Protein 4XRW (pdb70)

Sequence (305 aa):
MREAEHDILVDAPADEVYRLVAEVANWPRIFPPTVFVDHVERGTERIRIWATANGEPKNWTSRRELDPAARRISFHQEVSTPPVAEMSGTWIVEPVSAATAKVRLLHAYRAVGDDPGGLAWIDRAVDTNSRSELAALKHNVELVTNPELTFSFTDTVRIDAPAKDVYDFVDQAALWAERLPHVSSVDLREPSPGLQVLRMDTRAKDGSVHTTESVRVCFPHHRIVYKQTTLPALMTLHTGRWDFAEEPGTTASSEHTVVLNTANIAKVLGAGAGVAEAREFVRTALSTNSRATLGFAKDHAEARP

Solvent-accessible surface area: 15347 Å² total; per-residue (Å²): 129,98,152,23,81,21,77,39,101,0,90,4,59,5,94,43,0,22,91,5,0,11,90,14,87,16,27,13,77,0,13,65,69,8,1,22,6,36,54,59,84,185,87,83,19,58,0,81,8,19,5,24,32,164,73,120,17,83,65,83,12,7,88,3,64,67,63,90,97,46,62,95,1,22,36,68,70,66,115,31,102,105,41,22,46,77,25,18,5,19,13,18,2,56,75,82,61,96,65,30,0,64,0,51,0,45,21,25,2,81,0,82,70,76,69,106,47,10,24,33,141,2,44,154,41,11,50,96,87,1,148,66,48,4,54,25,0,62,106,18,0,55,36,19,54,52,111,110,17,17,28,60,10,74,24,78,33,163,1,119,11,79,5,101,54,0,7,28,3,0,26,75,0,60,56,14,45,136,72,6,106,32,5,84,56,33,66,45,118,85,93,50,136,18,6,2,14,7,72,32,48,22,161,39,199,115,50,43,102,88,86,37,34,15,2,4,2,10,35,90,68,86,38,0,11,21,9,23,49,60,74,66,49,10,13,40,16,9,15,3,82,16,37,5,50,124,64,172,51,1,24,0,19,0,39,6,4,0,3,1,38,68,88,40,10,58,176,67,53,31,104,86,28,27,38,56,95,0,70,97,100,10,99,75,54,31,14,53,68,6,118,36,8,0,29,75,0,69,95,85,11,64,64,210,190

Foldseek 3Di:
DDKDKDKDKAQAFLLVLLCLVVPQQNCVQQFVFWQGKDFPAPDCTKMKTWGCVVPNIDIFMKGWDADSVQSKIKIWTDDDDAQWPTKIKMWGWAGPDGRMIMIMIMMDTATNVNPVVRRVVVVVVCVVVVVVSNVSNRVRVNQCVDDLQKDKDKDKDFAQFDLQLLQCLVVPCQCCCVQADFWPHWDWDDPDPQWIWIWTWGAFPVRDIDTWIKIWGGDPRFKIWIWTDDDDQFFPTKIKMWGWDDDCGTMIMIMIMTGTDQVCQCVPVNPPDGSVNSVVVVVCRVVVRRVRSSVSSNVRRPDDD

Nearest PDB structures (foldseek):
  4xrw-assembly1_A  TM=1.003E+00  e=3.503E-64  Amycolatopsis orientalis
  4xrt-assembly1_A  TM=8.957E-01  e=2.001E-29  Streptomyces steffisburgensis
  4xrt-assembly2_B  TM=8.939E-01  e=1.806E-28  Streptomyces steffisburgensis
  3tfz-assembly1_B  TM=8.312E-01  e=1.345E-12  Streptomyces sp. R1128
  3ggn-assembly3_B  TM=6.462E-01  e=6.852E-07  Deinococcus radiodurans R1 = ATCC 13939 = DSM 20539

InterPro domains:
  IPR019587 Polyketide cyclase/dehydrase [PF10604] (1-144)
  IPR019587 Polyketide cyclase/dehydrase [PF10604] (153-304)
  IPR023393 START-like domain superfamily [G3DSA:3.30.530.20] (1-148)
  IPR023393 START-like domain superfamily [G3DSA:3.30.530.20] (149-309)

Secondary structure (DSSP, 8-state):
-EEEEEEEEESS-HHHHHHHHHSGGGHHHHSTTEEEEEEEE---EEEEEEE-GGGS-EEEEEEEEEETTTTEEEEEESS--TTEEEEEEEEEEEESSSS-EEEEEEEEEEEGGG-HHHHHHHHHHHHHHHHHHHHHHHHHHHHHT-TTTEEEEEEEEEESS-HHHHHHHHH-GGGHHHH-TTEEEEEEEEEETTEEEEEEEEE-TTS-EEEEEEEEEEETTTEEEEEESS--TTEEEEEEEEEEEE---EEEEEEEEEEE-GGGHHHHH-TT--HHHHHHHHHHHHHHHHHHHHHHHHHHHH---

Structure (mmCIF, N/CA/C/O backbone):
data_4XRW
#
_entry.id   4XRW
#
_cell.length_a   63.680
_cell.length_b   63.680
_cell.length_c   170.371
_cell.angle_alpha   90.00
_cell.angle_beta   90.00
_cell.angle_gamma   90.00
#
_symmetry.space_group_name_H-M   'P 41 21 2'
#
loop_
_entity.id
_entity.type
_entity.pdbx_description
1 polymer BexL
2 non-polymer '2-(N-MORPHOLINO)-ETHANESULFONIC ACID'
3 water water
#
loop_
_atom_site.group_PDB
_atom_site.id
_atom_site.type_symbol
_atom_site.label_atom_id
_atom_site.label_alt_id
_atom_site.label_comp_id
_atom_site.label_asym_id
_atom_site.label_entity_id
_atom_site.label_seq_id
_atom_site.pdbx_PDB_ins_code
_atom_site.Cartn_x
_atom_site.Cartn_y
_atom_site.Cartn_z
_atom_site.occupancy
_atom_site.B_iso_or_equiv
_atom_site.auth_seq_id
_atom_site.auth_comp_id
_atom_site.auth_asym_id
_atom_site.auth_atom_id
_atom_site.pdbx_PDB_model_num
ATOM 1 N N . MET A 1 21 ? 11.617 5.088 -4.199 1.00 46.19 1 MET A N 1
ATOM 2 C CA . M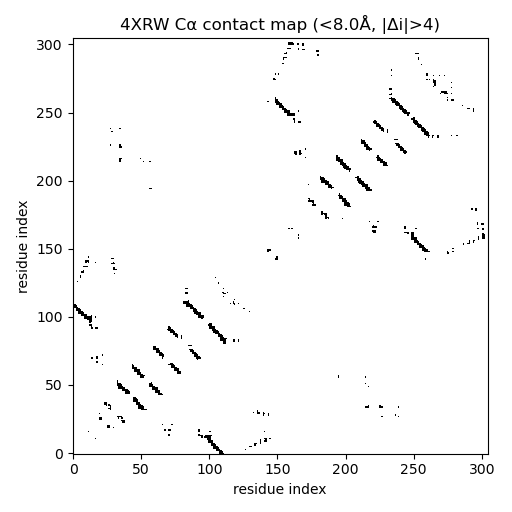ET A 1 21 ? 10.423 5.525 -4.923 1.00 54.47 1 MET A CA 1
ATOM 3 C C . MET A 1 21 ? 10.753 5.874 -6.377 1.00 50.36 1 MET A C 1
ATOM 4 O O . MET A 1 21 ? 11.280 6.956 -6.653 1.00 51.47 1 MET A O 1
ATOM 17 N N . ARG A 1 22 ? 10.419 4.967 -7.296 1.00 37.12 2 ARG A N 1
ATOM 18 C CA . ARG A 1 22 ? 10.686 5.168 -8.714 1.00 36.91 2 ARG A CA 1
ATOM 19 C C . ARG A 1 22 ? 9.613 5.969 -9.413 1.00 33.03 2 ARG A C 1
ATOM 20 O O . ARG A 1 22 ? 8.441 5.945 -9.020 1.00 33.13 2 ARG A O 1
ATOM 41 N N . GLU A 1 23 ? 10.034 6.649 -10.474 1.00 33.24 3 GLU A N 1
ATOM 42 C CA . GLU A 1 23 ? 9.144 7.448 -11.308 1.00 35.36 3 GLU A CA 1
ATOM 43 C C . GLU A 1 23 ? 9.232 6.966 -12.748 1.00 33.19 3 GLU A C 1
ATOM 44 O O . GLU A 1 23 ? 10.302 6.547 -13.214 1.00 38.10 3 GLU A O 1
ATOM 56 N N . ALA A 1 24 ? 8.106 6.990 -13.456 1.00 26.76 4 ALA A N 1
ATOM 57 C CA . ALA A 1 24 ? 8.106 6.697 -14.879 1.00 25.72 4 ALA A CA 1
ATOM 58 C C . ALA A 1 24 ? 7.226 7.682 -15.588 1.00 23.73 4 ALA A C 1
ATOM 59 O O . ALA A 1 24 ? 6.358 8.310 -14.971 1.00 25.29 4 ALA A O 1
ATOM 66 N N . GLU A 1 25 ? 7.488 7.845 -16.878 1.00 23.42 5 GLU A N 1
ATOM 67 C CA . GLU A 1 25 ? 6.653 8.686 -17.735 1.00 24.48 5 GLU A CA 1
ATOM 68 C C . GLU A 1 25 ? 6.611 8.136 -19.146 1.00 26.65 5 GLU A C 1
ATOM 69 O O . GLU A 1 25 ? 7.630 7.792 -19.750 1.00 27.09 5 GLU A O 1
ATOM 81 N N . HIS A 1 26 ? 5.392 8.058 -19.652 1.00 23.88 6 HIS A N 1
ATOM 82 C CA . HIS A 1 26 ? 5.117 7.667 -21.018 1.00 25.14 6 HIS A CA 1
ATOM 83 C C . HIS A 1 26 ? 4.239 8.734 -21.658 1.00 28.60 6 HIS A C 1
ATOM 84 O O . HIS A 1 26 ? 3.492 9.434 -20.969 1.00 27.27 6 HIS A O 1
ATOM 99 N N . ASP A 1 27 ? 4.350 8.927 -22.966 1.00 28.37 7 ASP A N 1
ATOM 100 C CA . ASP A 1 27 ? 3.422 9.842 -23.621 1.00 28.16 7 ASP A CA 1
ATOM 101 C C . ASP A 1 27 ? 3.033 9.346 -25.010 1.00 35.09 7 ASP A C 1
ATOM 102 O O . ASP A 1 27 ? 3.616 8.389 -25.527 1.00 28.22 7 ASP A O 1
ATOM 111 N N . ILE A 1 28 ? 1.985 9.962 -25.547 1.00 31.54 8 ILE A N 1
ATOM 112 C CA . ILE A 1 28 ? 1.473 9.675 -26.877 1.00 29.00 8 ILE A CA 1
ATOM 113 C C . ILE A 1 28 ? 0.769 10.926 -27.391 1.00 34.55 8 ILE A C 1
ATOM 114 O O . ILE A 1 28 ? 0.316 11.746 -26.595 1.00 31.96 8 ILE A O 1
ATOM 130 N N . LEU A 1 29 ? 0.699 11.086 -28.720 1.00 30.95 9 LEU A N 1
ATOM 131 C CA . LEU A 1 29 ? -0.073 12.171 -29.320 1.00 37.27 9 LEU A CA 1
ATOM 132 C C . LEU A 1 29 ? -1.430 11.642 -29.685 1.00 31.66 9 LEU A C 1
ATOM 133 O O . LEU A 1 29 ? -1.539 10.517 -30.176 1.00 36.47 9 LEU A O 1
ATOM 149 N N . VAL A 1 30 ? -2.467 12.446 -29.455 1.00 36.49 10 VAL A N 1
ATOM 150 C CA . VAL A 1 30 ? -3.847 12.051 -29.731 1.00 37.30 10 VAL A CA 1
ATOM 151 C C . VAL A 1 30 ? -4.553 13.123 -30.581 1.00 41.39 10 VAL A C 1
ATOM 152 O O . VAL A 1 30 ? -4.459 14.311 -30.280 1.00 36.69 10 VAL A O 1
ATOM 165 N N . ASP A 1 31 ? -5.276 12.704 -31.620 1.00 40.97 11 ASP A N 1
ATOM 166 C CA . ASP A 1 31 ? -5.890 13.665 -32.547 1.00 42.99 11 ASP A CA 1
ATOM 167 C C . ASP A 1 31 ? -7.288 14.095 -32.089 1.00 44.13 11 ASP A C 1
ATOM 168 O O . ASP A 1 31 ? -8.294 13.897 -32.780 1.00 41.68 11 ASP A O 1
ATOM 177 N N . ALA A 1 32 ? -7.323 14.667 -30.892 1.00 38.30 12 ALA A N 1
ATOM 178 C CA . ALA A 1 32 ? -8.487 15.363 -30.366 1.00 41.35 12 ALA A CA 1
ATOM 179 C C . ALA A 1 32 ? -7.956 16.516 -29.528 1.00 37.12 12 ALA A C 1
ATOM 180 O O . ALA A 1 32 ? -6.792 16.516 -29.138 1.00 39.47 12 ALA A O 1
ATOM 187 N N . PRO A 1 33 ? -8.787 17.522 -29.272 1.00 33.20 13 PRO A N 1
ATOM 188 C CA . PRO A 1 33 ? -8.272 18.658 -28.497 1.00 36.67 13 PRO A CA 1
ATOM 189 C C . PRO A 1 33 ? -8.032 18.293 -27.032 1.00 36.24 13 PRO A C 1
ATOM 190 O O . PRO A 1 33 ? -8.646 17.358 -26.524 1.00 38.49 13 PRO A O 1
ATOM 201 N N . ALA A 1 34 ? -7.139 19.016 -26.379 1.00 32.28 14 ALA A N 1
ATOM 202 C CA . ALA A 1 34 ? -6.765 18.743 -24.985 1.00 33.79 14 ALA A CA 1
ATOM 203 C C . ALA A 1 34 ? -7.956 18.722 -24.037 1.00 37.24 14 ALA A C 1
ATOM 204 O O . ALA A 1 34 ? -8.002 17.914 -23.111 1.00 32.71 14 ALA A O 1
ATOM 211 N N . ASP A 1 35 ? -8.922 19.603 -24.249 1.00 35.87 15 ASP A N 1
ATOM 212 C CA . ASP A 1 35 ? -10.032 19.701 -23.314 1.00 34.56 15 ASP A CA 1
ATOM 213 C C . ASP A 1 35 ? -10.920 18.453 -23.364 1.00 38.19 15 ASP A C 1
ATOM 214 O O . ASP A 1 35 ? -11.455 18.010 -22.333 1.00 32.53 15 ASP A O 1
ATOM 223 N N . GLU A 1 36 ? -11.066 17.882 -24.554 1.00 35.70 16 GLU A N 1
ATOM 224 C CA . GLU A 1 36 ? -11.883 16.705 -24.733 1.00 37.50 16 GLU A CA 1
ATOM 225 C C . GLU A 1 36 ? -11.200 15.453 -24.183 1.00 36.11 16 GLU A C 1
ATOM 226 O O . GLU A 1 36 ? -11.863 14.621 -23.549 1.00 32.20 16 GLU A O 1
ATOM 238 N N . VAL A 1 37 ? -9.890 15.320 -24.399 1.00 29.40 17 VAL A N 1
ATOM 239 C CA . VAL A 1 37 ? -9.176 14.176 -23.849 1.00 27.53 17 VAL A CA 1
ATOM 240 C C . VAL A 1 37 ? -9.247 14.239 -22.330 1.00 27.92 17 VAL A C 1
ATOM 241 O O . VAL A 1 37 ? -9.515 13.228 -21.682 1.00 28.53 17 VAL A O 1
ATOM 254 N N . TYR A 1 38 ? -9.002 15.424 -21.774 1.00 27.07 18 TYR A N 1
ATOM 255 C CA . TYR A 1 38 ? -9.111 15.628 -20.331 1.00 29.79 18 TYR A CA 1
ATOM 256 C C . TYR A 1 38 ? -10.472 15.195 -19.847 1.00 28.25 18 TYR A C 1
ATOM 257 O O . TYR A 1 38 ? -10.584 14.459 -18.855 1.00 27.19 18 TYR A O 1
ATOM 275 N N . ARG A 1 39 ? -11.511 15.654 -20.532 1.00 26.60 19 ARG A N 1
ATOM 276 C CA . ARG A 1 39 ? -12.885 15.342 -20.142 1.00 33.01 19 ARG A CA 1
ATOM 277 C C . ARG A 1 39 ? -13.152 13.843 -20.138 1.00 29.96 19 ARG A C 1
ATOM 278 O O . ARG A 1 39 ? -13.872 13.351 -19.278 1.00 27.62 19 ARG A O 1
ATOM 299 N N . LEU A 1 40 ? -12.580 13.113 -21.092 1.00 28.42 20 LEU A N 1
ATOM 300 C CA . LEU A 1 40 ? -12.868 11.675 -21.201 1.00 27.16 20 LEU A CA 1
ATOM 301 C C . LEU A 1 40 ? -12.219 10.868 -20.079 1.00 23.73 20 LEU A C 1
ATOM 302 O O . LEU A 1 40 ? -12.755 9.837 -19.633 1.00 27.40 20 LEU A O 1
ATOM 318 N N . VAL A 1 41 ? -11.080 11.341 -19.592 1.00 26.02 21 VAL A N 1
ATOM 319 C CA . VAL A 1 41 ? -10.424 10.680 -18.479 1.00 21.99 21 VAL A CA 1
ATOM 320 C C . VAL A 1 41 ? -10.987 11.186 -17.159 1.00 23.89 21 VAL A C 1
ATOM 321 O O . VAL A 1 41 ? -11.069 10.440 -16.175 1.00 22.59 21 VAL A O 1
ATOM 334 N N . ALA A 1 42 ? -11.395 12.444 -17.119 1.00 24.43 22 ALA A N 1
ATOM 335 C CA . ALA A 1 42 ? -11.898 13.001 -15.862 1.00 21.81 22 ALA A CA 1
ATOM 336 C C . ALA A 1 42 ? -13.299 12.468 -15.540 1.00 23.32 22 ALA A C 1
ATOM 337 O O . ALA A 1 42 ? -13.608 12.162 -14.372 1.00 26.24 22 ALA A O 1
ATOM 344 N N . GLU A 1 43 ? -14.135 12.343 -16.564 1.00 23.29 23 GLU A N 1
ATOM 345 C CA . GLU A 1 43 ? -15.518 11.889 -16.392 1.00 24.48 23 GLU A CA 1
ATOM 346 C C . GLU A 1 43 ? -15.627 10.361 -16.614 1.00 24.99 23 GLU A C 1
ATOM 347 O O . GLU A 1 43 ? -15.594 9.877 -17.743 1.00 22.15 23 GLU A O 1
ATOM 359 N N . VAL A 1 44 ? -15.717 9.622 -15.512 1.00 22.81 24 VAL A N 1
ATOM 360 C CA . VAL A 1 44 ? -15.458 8.173 -15.527 1.00 20.55 24 VAL A CA 1
ATOM 361 C C . VAL A 1 44 ? -16.525 7.359 -16.222 1.00 21.03 24 VAL A C 1
ATOM 362 O O . VAL A 1 44 ? -16.326 6.185 -16.507 1.00 19.70 24 VAL A O 1
ATOM 375 N N . ALA A 1 45 ? -17.669 7.966 -16.483 1.00 24.22 25 ALA A N 1
ATOM 376 C CA . ALA A 1 45 ? -18.690 7.309 -17.265 1.00 25.45 25 ALA A CA 1
ATOM 377 C C . ALA A 1 45 ? -18.098 6.964 -18.653 1.00 24.97 25 ALA A C 1
ATOM 378 O O . ALA A 1 45 ? -18.577 6.044 -19.340 1.00 25.02 25 ALA A O 1
ATOM 385 N N . ASN A 1 46 ? -17.040 7.675 -19.046 1.00 25.31 26 ASN A N 1
ATOM 386 C CA . ASN A 1 46 ? -16.406 7.457 -20.352 1.00 20.95 26 ASN A CA 1
ATOM 387 C C . ASN A 1 46 ? -15.338 6.367 -20.382 1.00 22.02 26 ASN A C 1
ATOM 388 O O . ASN A 1 46 ? -14.856 5.998 -21.447 1.00 22.66 26 ASN A O 1
ATOM 399 N N . TRP A 1 47 ? -14.927 5.875 -19.228 1.00 19.58 27 TRP A N 1
ATOM 400 C CA . TRP A 1 47 ? -13.771 4.987 -19.230 1.00 20.32 27 TRP A CA 1
ATOM 401 C C . TRP A 1 47 ? -14.000 3.723 -20.054 1.00 18.72 27 TRP A C 1
ATOM 402 O O . TRP A 1 47 ? -13.089 3.310 -20.736 1.00 19.77 27 TRP A O 1
ATOM 423 N N . PRO A 1 48 ? -15.201 3.115 -19.973 1.00 21.09 28 PRO A N 1
ATOM 424 C CA . PRO A 1 48 ? -15.329 1.859 -20.744 1.00 17.65 28 PRO A CA 1
ATOM 425 C C . PRO A 1 48 ? -15.110 2.085 -22.243 1.00 22.44 28 PRO A C 1
ATOM 426 O O . PRO A 1 48 ? -14.696 1.168 -22.969 1.00 22.74 28 PRO A O 1
ATOM 437 N N . ARG A 1 49 ? -15.365 3.308 -22.713 1.00 20.87 29 ARG A N 1
ATOM 438 C CA . ARG A 1 49 ? -15.205 3.575 -24.142 1.00 22.84 29 ARG A CA 1
ATOM 439 C C . ARG A 1 49 ? -13.770 3.791 -24.557 1.00 25.90 29 ARG A C 1
ATOM 440 O O . ARG A 1 49 ? -13.431 3.571 -25.715 1.00 25.33 29 ARG A O 1
ATOM 461 N N . ILE A 1 50 ? -12.925 4.254 -23.633 1.00 25.56 30 ILE A N 1
ATOM 462 C CA . ILE A 1 50 ? -11.534 4.607 -23.958 1.00 23.14 30 ILE A CA 1
ATOM 463 C C . ILE A 1 50 ? -10.474 3.699 -23.349 1.00 26.21 30 ILE A C 1
ATOM 464 O O . ILE A 1 50 ? -9.322 3.679 -23.819 1.00 26.85 30 ILE A O 1
ATOM 480 N N . PHE A 1 51 ? -10.838 2.994 -22.275 1.00 22.63 31 PHE A N 1
ATOM 481 C CA . PHE A 1 51 ? -9.992 1.938 -21.692 1.00 20.72 31 PHE A CA 1
ATOM 482 C C . PHE A 1 51 ? -10.638 0.566 -21.895 1.00 21.62 31 PHE A C 1
ATOM 483 O O . PHE A 1 51 ? -11.543 0.189 -21.155 1.00 21.79 31 PHE A O 1
ATOM 500 N N . PRO A 1 52 ? -10.158 -0.209 -22.859 1.00 24.70 32 PRO A N 1
ATOM 501 C CA . PRO A 1 52 ? -10.844 -1.478 -23.153 1.00 22.25 32 PRO A CA 1
ATOM 502 C C . PRO A 1 52 ? -11.038 -2.421 -21.956 1.00 22.78 32 PRO A C 1
ATOM 503 O O . PRO A 1 52 ? -12.085 -3.048 -21.911 1.00 22.01 32 PRO A O 1
ATOM 514 N N . PRO A 1 53 ? -10.117 -2.478 -20.978 1.00 19.97 33 PRO A N 1
ATOM 515 C CA . PRO A 1 53 ? -10.414 -3.372 -19.855 1.00 20.66 33 PRO A CA 1
ATOM 516 C C . PRO A 1 53 ? -11.536 -2.923 -18.923 1.00 18.99 33 PRO A C 1
ATOM 517 O O . PRO A 1 53 ? -12.042 -3.751 -18.176 1.00 20.98 33 PRO A O 1
ATOM 528 N N . THR A 1 54 ? -11.885 -1.649 -18.927 1.00 19.84 34 THR A N 1
ATOM 529 C CA . THR A 1 54 ? -12.794 -1.108 -17.917 1.00 17.07 34 THR A CA 1
ATOM 530 C C . THR A 1 54 ? -14.235 -1.496 -18.243 1.00 17.23 34 THR A C 1
ATOM 531 O O . THR A 1 54 ? -14.730 -1.259 -19.341 1.00 18.04 34 THR A O 1
ATOM 542 N N . VAL A 1 55 ? -14.912 -2.074 -17.261 1.00 16.25 35 VAL A N 1
ATOM 543 C CA . VAL A 1 55 ? -16.339 -2.402 -17.423 1.00 18.71 35 VAL A CA 1
ATOM 544 C C . VAL A 1 55 ? -17.245 -1.311 -16.853 1.00 20.81 35 VAL A C 1
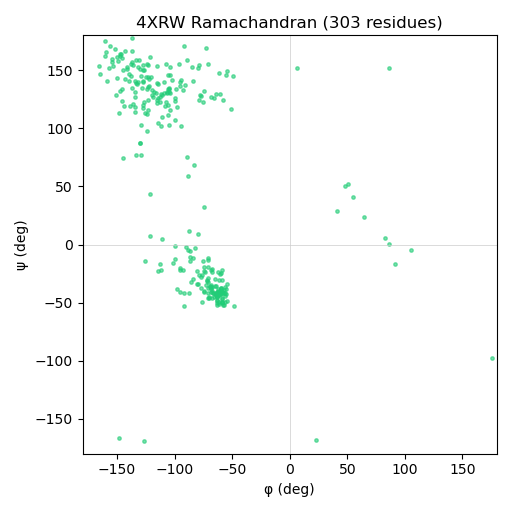ATOM 545 O O . VAL A 1 55 ? -18.280 -0.964 -17.455 1.00 17.58 35 VAL A O 1
ATOM 558 N N . PHE A 1 56 ? -16.897 -0.755 -15.702 1.00 18.89 36 PHE A N 1
ATOM 559 C CA . PHE A 1 56 ? -17.726 0.297 -15.101 1.00 19.49 36 PHE A CA 1
ATOM 560 C C . PHE A 1 56 ? -16.927 0.988 -14.000 1.00 19.66 36 PHE A C 1
ATOM 561 O O . PHE A 1 56 ? -16.045 0.381 -13.419 1.00 19.39 36 PHE A O 1
ATOM 578 N N . VAL A 1 57 ? -17.264 2.249 -13.729 1.00 18.36 37 VAL A N 1
ATOM 579 C CA . VAL A 1 57 ? -16.646 3.003 -12.668 1.00 19.90 37 VAL A CA 1
ATOM 580 C C . VAL A 1 57 ? -17.742 3.696 -11.902 1.00 21.26 37 VAL A C 1
ATOM 581 O O . VAL A 1 57 ? -18.625 4.299 -12.511 1.00 23.96 37 VAL A O 1
ATOM 594 N N . ASP A 1 58 ? -17.747 3.610 -10.587 1.00 20.21 38 ASP A N 1
ATOM 595 C CA . ASP A 1 58 ? -18.645 4.572 -9.903 1.00 26.71 38 ASP A CA 1
ATOM 596 C C . ASP A 1 58 ? -17.973 5.170 -8.703 1.00 27.30 38 ASP A C 1
ATOM 597 O O . ASP A 1 58 ? -16.809 4.872 -8.416 1.00 25.01 38 ASP A O 1
ATOM 606 N N . HIS A 1 59 ? -18.674 6.085 -8.043 1.00 25.45 39 HIS A N 1
ATOM 607 C CA . HIS A 1 59 ? -18.051 6.841 -6.974 1.00 26.38 39 HIS A CA 1
ATOM 608 C C . HIS A 1 59 ? -18.309 6.221 -5.615 1.00 29.64 39 HIS A C 1
ATOM 609 O O . HIS A 1 59 ? -19.404 5.723 -5.331 1.00 27.97 39 HIS A O 1
ATOM 624 N N . VAL A 1 60 ? -17.273 6.265 -4.790 1.00 24.25 40 VAL A N 1
ATOM 625 C CA . VAL A 1 60 ? -17.335 5.888 -3.386 1.00 29.19 40 VAL A CA 1
ATOM 626 C C . VAL A 1 60 ? -17.486 7.154 -2.530 1.00 29.96 40 VAL A C 1
ATOM 627 O O . VAL A 1 60 ? -18.208 7.172 -1.537 1.00 32.38 40 VAL A O 1
ATOM 640 N N . GLU A 1 61 ? -16.803 8.207 -2.934 1.00 27.28 41 GLU A N 1
ATOM 641 C CA . GLU A 1 61 ? -16.769 9.481 -2.223 1.00 27.21 41 GLU A CA 1
ATOM 642 C C . GLU A 1 61 ? -16.676 10.570 -3.267 1.00 35.00 41 GLU A C 1
ATOM 643 O O . GLU A 1 61 ? -15.742 10.572 -4.078 1.00 26.20 41 GLU A O 1
ATOM 655 N N . ARG A 1 62 ? -17.625 11.502 -3.254 1.00 34.40 42 ARG A N 1
ATOM 656 C CA . ARG A 1 62 ? -17.635 12.604 -4.211 1.00 33.59 42 ARG A CA 1
ATOM 657 C C . ARG A 1 62 ? -17.161 13.880 -3.522 1.00 44.35 42 ARG A C 1
ATOM 658 O O . ARG A 1 62 ? -17.326 14.031 -2.308 1.00 47.33 42 ARG A O 1
ATOM 679 N N . GLY A 1 63 ? -16.579 14.803 -4.284 1.00 46.91 43 GLY A N 1
ATOM 680 C CA . GLY A 1 63 ? -16.078 16.044 -3.706 1.00 46.91 43 GLY A CA 1
ATOM 681 C C . GLY A 1 63 ? -15.357 16.925 -4.702 1.00 50.81 43 GLY A C 1
ATOM 682 O O . GLY A 1 63 ? -15.086 16.490 -5.826 1.00 59.15 43 GLY A O 1
ATOM 686 N N . THR A 1 66 ? -11.307 16.472 -4.551 1.00 44.09 46 THR A N 1
ATOM 687 C CA . THR A 1 66 ? -10.885 15.085 -4.354 1.00 42.28 46 THR A CA 1
ATOM 688 C C . THR A 1 66 ? -12.065 14.109 -4.405 1.00 45.75 46 THR A C 1
ATOM 689 O O . THR A 1 66 ? -13.190 14.458 -4.053 1.00 42.61 46 THR A O 1
ATOM 700 N N . GLU A 1 67 ? -11.795 12.873 -4.817 1.00 33.71 47 GLU A N 1
ATOM 701 C CA . GLU A 1 67 ? -12.842 11.870 -4.930 1.00 29.60 47 GLU A CA 1
ATOM 702 C C . GLU A 1 67 ? -12.260 10.469 -4.794 1.00 24.24 47 GLU A C 1
ATOM 703 O O . GLU A 1 67 ? -11.067 10.286 -4.971 1.00 23.23 47 GLU A O 1
ATOM 715 N N . ARG A 1 68 ? -13.096 9.499 -4.463 1.00 21.74 48 ARG A N 1
ATOM 716 C CA . ARG A 1 68 ? -12.698 8.097 -4.504 1.00 19.83 48 ARG A CA 1
ATOM 717 C C . ARG A 1 68 ? -13.646 7.350 -5.419 1.00 19.15 48 ARG A C 1
ATOM 718 O O . ARG A 1 68 ? -14.866 7.542 -5.363 1.00 22.43 48 ARG A O 1
ATOM 739 N N . ILE A 1 69 ? -13.076 6.502 -6.270 1.00 20.07 49 ILE A N 1
ATOM 740 C CA . ILE A 1 69 ? -13.855 5.777 -7.269 1.00 19.71 49 ILE A CA 1
ATOM 741 C C . ILE A 1 69 ? -13.552 4.293 -7.142 1.00 19.48 49 ILE A C 1
ATOM 742 O O . ILE A 1 69 ? -12.513 3.890 -6.597 1.00 20.23 49 ILE A O 1
ATOM 758 N N . ARG A 1 70 ? -14.524 3.508 -7.577 1.00 18.29 50 ARG A N 1
ATOM 759 C CA . ARG A 1 70 ? -14.447 2.061 -7.632 1.00 18.80 50 ARG A CA 1
ATOM 760 C C . ARG A 1 70 ? -14.516 1.664 -9.092 1.00 17.19 50 ARG A C 1
ATOM 761 O O . ARG A 1 70 ? -15.441 2.051 -9.805 1.00 19.32 50 ARG A O 1
ATOM 782 N N . ILE A 1 71 ? -13.499 0.925 -9.515 1.00 14.87 51 ILE A N 1
ATOM 783 C CA . ILE A 1 71 ? -13.291 0.551 -10.904 1.00 15.92 51 ILE A CA 1
ATOM 784 C C . ILE A 1 71 ? -13.484 -0.959 -11.007 1.00 18.19 51 ILE A C 1
ATOM 785 O O . ILE A 1 71 ? -12.881 -1.723 -10.248 1.00 19.67 51 ILE A O 1
ATOM 801 N N . TRP A 1 72 ? -14.346 -1.378 -11.929 1.00 17.11 52 TRP A N 1
ATOM 802 C CA . TRP A 1 72 ? -14.455 -2.781 -12.299 1.00 14.68 52 TRP A CA 1
ATOM 803 C C . TRP A 1 72 ? -13.821 -2.969 -13.696 1.00 15.73 52 TRP A C 1
ATOM 804 O O . TRP A 1 72 ? -14.150 -2.251 -14.660 1.00 16.60 52 TRP A O 1
ATOM 825 N N . ALA A 1 73 ? -12.945 -3.960 -13.820 1.00 19.32 53 ALA A N 1
ATOM 826 C CA . ALA A 1 73 ? -12.240 -4.224 -15.071 1.00 20.69 53 ALA A CA 1
ATOM 827 C C . ALA A 1 73 ? -11.973 -5.703 -15.302 1.00 17.56 53 ALA A C 1
ATOM 828 O O . ALA A 1 73 ? -12.051 -6.536 -14.377 1.00 21.90 53 ALA A O 1
ATOM 835 N N . THR A 1 74 ? -11.642 -6.021 -16.542 1.00 20.83 54 THR A N 1
ATOM 836 C CA . THR A 1 74 ? -11.514 -7.428 -16.971 1.00 23.40 54 THR A CA 1
ATOM 837 C C . THR A 1 74 ? -10.217 -8.074 -16.485 1.00 25.90 54 THR A C 1
ATOM 838 O O . THR A 1 74 ? -10.167 -9.299 -16.285 1.00 26.19 54 THR A O 1
ATOM 849 N N . ALA A 1 75 ? -9.174 -7.269 -16.253 1.00 25.29 55 ALA A N 1
ATOM 850 C CA . ALA A 1 75 ? -7.920 -7.759 -15.662 1.00 30.23 55 ALA A CA 1
ATOM 851 C C . ALA A 1 75 ? -7.379 -9.050 -16.315 1.00 26.32 55 ALA A C 1
ATOM 852 O O . ALA A 1 75 ? -7.091 -10.051 -15.647 1.00 25.74 55 ALA A O 1
ATOM 859 N N . ASN A 1 76 ? -7.284 -9.040 -17.631 1.00 30.40 56 ASN A N 1
ATOM 860 C CA . ASN A 1 76 ? -6.659 -10.143 -18.347 1.00 30.64 56 ASN A CA 1
ATOM 861 C C . ASN A 1 76 ? -7.253 -11.533 -18.042 1.00 33.85 56 ASN A C 1
ATOM 862 O O . ASN A 1 76 ? -6.501 -12.504 -17.907 1.00 30.64 56 ASN A O 1
ATOM 873 N N . GLY A 1 77 ? -8.583 -11.624 -17.931 1.00 22.77 57 GLY A N 1
ATOM 874 C CA . GLY A 1 77 ? -9.261 -12.901 -17.777 1.00 24.69 57 GLY A CA 1
ATOM 875 C C . GLY A 1 77 ? -9.768 -13.191 -16.382 1.00 23.21 57 GLY A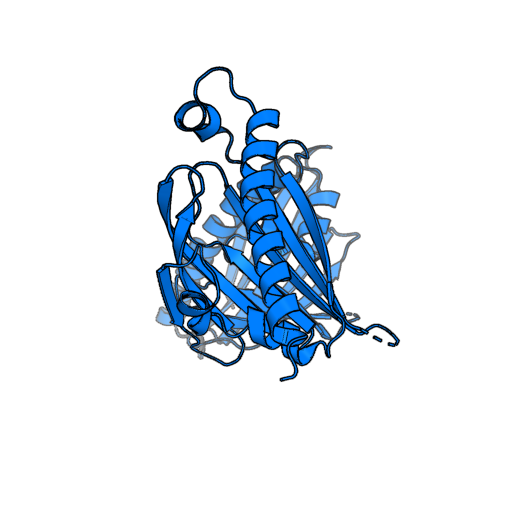 C 1
ATOM 876 O O . GLY A 1 77 ? -10.472 -14.194 -16.159 1.00 26.46 57 GLY A O 1
ATOM 880 N N . GLU A 1 78 ? -9.455 -12.300 -15.447 1.00 24.71 58 GLU A N 1
ATOM 881 C CA . GLU A 1 78 ? -9.860 -12.464 -14.052 1.00 22.96 58 GLU A CA 1
ATOM 882 C C . GLU A 1 78 ? -10.432 -11.165 -13.528 1.00 25.35 58 GLU A C 1
ATOM 883 O O . GLU A 1 78 ? -9.757 -10.411 -12.807 1.00 25.59 58 GLU A O 1
ATOM 895 N N . PRO A 1 79 ? -11.683 -10.866 -13.901 1.00 20.22 59 PRO A N 1
ATOM 896 C CA . PRO A 1 79 ? -12.242 -9.567 -13.530 1.00 20.40 59 PRO A CA 1
ATOM 897 C C . PRO A 1 79 ? -12.174 -9.271 -12.052 1.00 19.55 59 PRO A C 1
ATOM 898 O O . PRO A 1 79 ? -12.288 -10.173 -11.223 1.00 20.39 59 PRO A O 1
ATOM 909 N N . LYS A 1 80 ? -12.050 -7.988 -11.732 1.00 21.66 60 LYS A N 1
ATOM 910 C CA . LYS A 1 80 ? -11.894 -7.575 -10.351 1.00 22.17 60 LYS A CA 1
ATOM 911 C C . LYS A 1 80 ? -12.273 -6.121 -10.210 1.00 22.96 60 LYS A C 1
ATOM 912 O O . LYS A 1 80 ? -12.494 -5.435 -11.207 1.00 19.59 60 LYS A O 1
ATOM 931 N N . ASN A 1 81 ? -12.456 -5.690 -8.968 1.00 23.35 61 ASN A N 1
ATOM 932 C CA . ASN A 1 81 ? -12.630 -4.270 -8.696 1.00 17.20 61 ASN A CA 1
ATOM 933 C C . ASN A 1 81 ? -11.597 -3.785 -7.688 1.00 21.66 61 ASN A C 1
ATOM 934 O O . ASN A 1 81 ? -11.040 -4.568 -6.910 1.00 24.11 61 ASN A O 1
ATOM 945 N N . TRP A 1 82 ? -11.327 -2.487 -7.757 1.00 23.28 62 TRP A N 1
ATOM 946 C CA . TRP A 1 82 ? -10.430 -1.817 -6.801 1.00 23.18 62 TRP A CA 1
ATOM 947 C C . TRP A 1 82 ? -10.847 -0.353 -6.688 1.00 22.13 62 TRP A C 1
ATOM 948 O O . TRP A 1 82 ? -11.679 0.133 -7.451 1.00 19.01 62 TRP A O 1
ATOM 969 N N . THR A 1 83 ? -10.308 0.334 -5.693 1.00 18.58 63 THR A N 1
ATOM 970 C CA . THR A 1 83 ? -10.621 1.740 -5.507 1.00 19.38 63 THR A CA 1
ATOM 971 C C . THR A 1 83 ? -9.363 2.575 -5.711 1.00 19.17 63 THR A C 1
ATOM 972 O O . THR A 1 83 ? -8.217 2.098 -5.571 1.00 20.58 63 THR A O 1
ATOM 983 N N . SER A 1 84 ? -9.618 3.801 -6.109 1.00 20.55 64 SER A N 1
ATOM 984 C CA . SER A 1 84 ? -8.619 4.786 -6.449 1.00 19.49 64 SER A CA 1
ATOM 985 C C . SER A 1 84 ? -9.083 6.131 -5.900 1.00 20.72 64 SER A C 1
ATOM 986 O O . SER A 1 84 ? -10.278 6.488 -5.965 1.00 21.07 64 SER A O 1
ATOM 994 N N . ARG A 1 85 ? -8.134 6.888 -5.379 1.00 19.19 65 ARG A N 1
ATOM 995 C CA . ARG A 1 85 ? -8.366 8.257 -4.966 1.00 17.62 65 ARG A CA 1
ATOM 996 C C . ARG A 1 85 ? -7.772 9.194 -5.978 1.00 17.44 65 ARG A C 1
ATOM 997 O O . ARG A 1 85 ? -6.618 9.016 -6.363 1.00 19.73 65 ARG A O 1
ATOM 1018 N N . ARG A 1 86 ? -8.556 10.169 -6.420 1.00 19.51 66 ARG A N 1
ATOM 1019 C CA . ARG A 1 86 ? -8.092 11.104 -7.451 1.00 18.99 66 ARG A CA 1
ATOM 1020 C C . ARG A 1 86 ? -8.280 12.552 -7.023 1.00 23.95 66 ARG A C 1
ATOM 1021 O O . ARG A 1 86 ? -9.175 12.884 -6.246 1.00 20.96 66 ARG A O 1
ATOM 1042 N N . GLU A 1 87 ? -7.384 13.379 -7.535 1.00 25.67 67 GLU A N 1
ATOM 1043 C CA . GLU A 1 87 ? -7.487 14.821 -7.433 1.00 25.45 67 GLU A CA 1
ATOM 1044 C C . GLU A 1 87 ? -7.464 15.407 -8.825 1.00 26.88 67 GLU A C 1
ATOM 1045 O O . GLU A 1 87 ? -6.491 15.196 -9.579 1.00 26.05 67 GLU A O 1
ATOM 1057 N N . LEU A 1 88 ? -8.492 16.190 -9.138 1.00 24.69 68 LEU A N 1
ATOM 1058 C CA . LEU A 1 88 ? -8.680 16.715 -10.496 1.00 26.20 68 LEU A CA 1
ATOM 1059 C C . LEU A 1 88 ? -8.309 18.211 -10.572 1.00 32.34 68 LEU A C 1
ATOM 1060 O O . LEU A 1 88 ? -8.722 18.980 -9.725 1.00 27.30 68 LEU A O 1
ATOM 1076 N N . ASP A 1 89 ? -7.547 18.609 -11.583 1.00 30.20 69 ASP A N 1
ATOM 1077 C CA . ASP A 1 89 ? -7.187 20.027 -11.775 1.00 27.71 69 ASP A CA 1
ATOM 1078 C C . ASP A 1 89 ? -7.489 20.409 -13.226 1.00 31.12 69 ASP A C 1
ATOM 1079 O O . ASP A 1 89 ? -6.630 20.316 -14.090 1.00 33.58 69 ASP A O 1
ATOM 1088 N N . PRO A 1 90 ? -8.727 20.824 -13.505 1.00 30.81 70 PRO A N 1
ATOM 1089 C CA . PRO A 1 90 ? -9.132 21.079 -14.890 1.00 32.37 70 PRO A CA 1
ATOM 1090 C C . PRO A 1 90 ? -8.403 22.237 -15.580 1.00 32.60 70 PRO A C 1
ATOM 1091 O O . PRO A 1 90 ? -8.239 22.186 -16.800 1.00 35.72 70 PRO A O 1
ATOM 1102 N N . ALA A 1 91 ? -7.971 23.234 -14.817 1.00 38.41 71 ALA A N 1
ATOM 1103 C CA . ALA A 1 91 ? -7.271 24.379 -15.401 1.00 38.20 71 ALA A CA 1
ATOM 1104 C C . ALA A 1 91 ? -5.922 23.936 -15.946 1.00 40.10 71 ALA A C 1
ATOM 1105 O O . ALA A 1 91 ? -5.497 24.382 -17.015 1.00 43.21 71 ALA A O 1
ATOM 1112 N N . ALA A 1 92 ? -5.245 23.061 -15.200 1.00 31.13 72 ALA A N 1
ATOM 1113 C CA . ALA A 1 92 ? -3.958 22.526 -15.604 1.00 31.44 72 ALA A CA 1
ATOM 1114 C C . ALA A 1 92 ? -4.094 21.254 -16.475 1.00 33.80 72 ALA A C 1
ATOM 1115 O O . ALA A 1 92 ? -3.098 20.728 -16.993 1.00 32.40 72 ALA A O 1
ATOM 1122 N N . ARG A 1 93 ? -5.329 20.785 -16.633 1.00 32.77 73 ARG A N 1
ATOM 1123 C CA . ARG A 1 93 ? -5.616 19.521 -17.307 1.00 31.34 73 ARG A CA 1
ATOM 1124 C C . ARG A 1 93 ? -4.735 18.424 -16.695 1.00 28.21 73 ARG A C 1
ATOM 1125 O O . ARG A 1 93 ? -4.024 17.717 -17.406 1.00 29.61 73 ARG A O 1
ATOM 1146 N N . ARG A 1 94 ? -4.779 18.313 -15.366 1.00 26.59 74 ARG A N 1
ATOM 1147 C CA . ARG A 1 94 ? -4.050 17.264 -14.647 1.00 28.00 74 ARG A CA 1
ATOM 1148 C C . ARG A 1 94 ? -4.997 16.463 -13.770 1.00 26.91 74 ARG A C 1
ATOM 1149 O O . ARG A 1 94 ? -5.931 17.016 -13.177 1.00 27.20 74 ARG A O 1
ATOM 1170 N N . ILE A 1 95 ? -4.723 15.167 -13.675 1.00 21.22 75 ILE A N 1
ATOM 1171 C CA . ILE A 1 95 ? -5.472 14.258 -12.814 1.00 22.25 75 ILE A CA 1
ATOM 1172 C C . ILE A 1 95 ? -4.448 13.399 -12.071 1.00 24.81 75 ILE A C 1
ATOM 1173 O O . ILE A 1 95 ? -3.734 12.620 -12.690 1.00 24.94 75 ILE A O 1
ATOM 1189 N N . SER A 1 96 ? -4.374 13.552 -10.756 1.00 22.61 76 SER A N 1
ATOM 1190 C CA . SER A 1 96 ? -3.555 12.692 -9.908 1.00 21.97 76 SER A CA 1
ATOM 1191 C C . SER A 1 96 ? -4.380 11.525 -9.423 1.00 23.06 76 SER A C 1
ATOM 1192 O O . SER A 1 96 ? -5.541 11.712 -9.054 1.00 24.02 76 SER A O 1
ATOM 1200 N N . PHE A 1 97 ? -3.814 10.331 -9.425 1.00 22.68 77 PHE A N 1
ATOM 1201 C CA . PHE A 1 97 ? -4.559 9.188 -8.904 1.00 20.96 77 PHE A CA 1
ATOM 1202 C C . PHE A 1 97 ? -3.658 8.355 -8.022 1.00 22.89 77 PHE A C 1
ATOM 1203 O O . PHE A 1 97 ? -2.436 8.397 -8.158 1.00 25.86 77 PHE A O 1
ATOM 1220 N N . HIS A 1 98 ? -4.268 7.624 -7.096 1.00 22.24 78 HIS A N 1
ATOM 1221 C CA . HIS A 1 98 ? -3.547 6.818 -6.131 1.00 21.94 78 HIS A CA 1
ATOM 1222 C C . HIS A 1 98 ? -4.349 5.541 -5.882 1.00 21.34 78 HIS A C 1
ATOM 1223 O O . HIS A 1 98 ? -5.491 5.601 -5.453 1.00 22.84 78 HIS A O 1
ATOM 1238 N N . GLN A 1 99 ? -3.740 4.401 -6.188 1.00 22.51 79 GLN A N 1
ATOM 1239 C CA . GLN A 1 99 ? -4.340 3.090 -5.972 1.00 23.68 79 GLN A CA 1
ATOM 1240 C C . GLN A 1 99 ? -4.441 2.821 -4.471 1.00 23.18 79 GLN A C 1
ATOM 1241 O O . GLN A 1 99 ? -3.442 2.967 -3.764 1.00 24.35 79 GLN A O 1
ATOM 1255 N N . GLU A 1 100 ? -5.621 2.470 -3.965 1.00 24.00 80 GLU A N 1
ATOM 1256 C CA . GLU A 1 100 ? -5.807 2.413 -2.499 1.00 23.00 80 GLU A CA 1
ATOM 1257 C C . GLU A 1 100 ? -5.374 1.140 -1.831 1.00 31.67 80 GLU A C 1
ATOM 1258 O O . GLU A 1 100 ? -4.980 1.181 -0.660 1.00 37.60 80 GLU A O 1
ATOM 1270 N N . VAL A 1 101 ? -5.441 0.024 -2.544 1.00 24.76 81 VAL A N 1
ATOM 1271 C CA . VAL A 1 101 ? -4.999 -1.253 -2.029 1.00 25.96 81 VAL A CA 1
ATOM 1272 C C . VAL A 1 101 ? -4.038 -1.789 -3.077 1.00 34.44 81 VAL A C 1
ATOM 1273 O O . VAL A 1 101 ? -4.393 -1.944 -4.239 1.00 41.94 81 VAL A O 1
ATOM 1286 N N . SER A 1 102 ? -2.809 -2.008 -2.674 1.00 30.86 82 SER A N 1
ATOM 1287 C CA . SER A 1 102 ? -1.834 -2.579 -3.580 1.00 38.04 82 SER A CA 1
ATOM 1288 C C . SER A 1 102 ? -1.525 -4.012 -3.200 1.00 34.37 82 SER A C 1
ATOM 1289 O O . SER A 1 102 ? -1.740 -4.413 -2.059 1.00 37.24 82 SER A O 1
ATOM 1297 N N . THR A 1 103 ? -1.073 -4.781 -4.186 1.00 37.95 83 THR A N 1
ATOM 1298 C CA . THR A 1 103 ? -0.749 -6.191 -4.006 1.00 39.13 83 THR A CA 1
ATOM 1299 C C . THR A 1 103 ? 0.763 -6.325 -3.966 1.00 28.78 83 THR A C 1
ATOM 1300 O O . THR A 1 103 ? 1.427 -5.750 -4.821 1.00 28.65 83 THR A O 1
ATOM 1311 N N . PRO A 1 104 ? 1.302 -7.095 -3.005 1.00 27.80 84 PRO A N 1
ATOM 1312 C CA . PRO A 1 104 ? 2.753 -7.251 -3.016 1.00 30.00 84 PRO A CA 1
ATOM 1313 C C . PRO A 1 104 ? 3.203 -7.771 -4.385 1.00 27.76 84 PRO A C 1
ATOM 1314 O O . PRO A 1 104 ? 2.479 -8.552 -5.013 1.00 27.02 84 PRO A O 1
ATOM 1325 N N . PRO A 1 105 ? 4.388 -7.343 -4.838 1.00 28.62 85 PRO A N 1
ATOM 1326 C CA . PRO A 1 105 ? 5.372 -6.553 -4.104 1.00 23.01 85 PRO A CA 1
ATOM 1327 C C . PRO A 1 105 ? 5.167 -5.019 -4.196 1.00 25.37 85 PRO A C 1
ATOM 1328 O O . PRO A 1 105 ? 6.063 -4.288 -3.773 1.00 23.21 85 PRO A O 1
ATOM 1339 N N . VAL A 1 106 ? 4.029 -4.541 -4.713 1.00 22.85 86 VAL A N 1
ATOM 1340 C CA . VAL A 1 106 ? 3.796 -3.105 -4.784 1.00 20.10 86 VAL A CA 1
ATOM 1341 C C . VAL A 1 106 ? 3.446 -2.600 -3.382 1.00 23.70 86 VAL A C 1
ATOM 1342 O O . VAL A 1 106 ? 2.476 -3.068 -2.784 1.00 24.53 86 VAL A O 1
ATOM 1355 N N . ALA A 1 107 ? 4.219 -1.652 -2.903 1.00 21.84 87 ALA A N 1
ATOM 1356 C CA . ALA A 1 107 ? 3.942 -0.956 -1.641 1.00 24.63 87 ALA A CA 1
ATOM 1357 C C . ALA A 1 107 ? 3.028 0.235 -1.878 1.00 30.21 87 ALA A C 1
ATOM 1358 O O . ALA A 1 107 ? 2.130 0.510 -1.075 1.00 28.77 87 ALA A O 1
ATOM 1365 N N . GLU A 1 108 ? 3.288 0.967 -2.958 1.00 26.37 88 GLU A N 1
ATOM 1366 C CA . GLU A 1 108 ? 2.334 1.960 -3.417 1.00 30.32 88 GLU A CA 1
ATOM 1367 C C . GLU A 1 108 ? 2.513 2.288 -4.898 1.00 26.19 88 GLU A C 1
ATOM 1368 O O . GLU A 1 108 ? 3.582 2.130 -5.491 1.00 25.75 88 GLU A O 1
ATOM 1380 N N . MET A 1 109 ? 1.389 2.677 -5.478 1.00 23.58 89 MET A N 1
ATOM 1381 C CA . MET A 1 109 ? 1.257 2.995 -6.880 1.00 26.28 89 MET A CA 1
ATOM 1382 C C . MET A 1 109 ? 0.377 4.236 -7.033 1.00 26.11 89 MET A C 1
ATOM 1383 O O . MET A 1 109 ? -0.806 4.233 -6.658 1.00 24.49 89 MET A O 1
ATOM 1397 N N . SER A 1 110 ? 0.958 5.274 -7.603 1.00 21.94 90 SER A N 1
ATOM 1398 C CA . SER A 1 110 ? 0.238 6.500 -7.926 1.00 21.60 90 SER A CA 1
ATOM 1399 C C . SER A 1 110 ? 0.649 6.977 -9.308 1.00 18.61 90 SER A C 1
ATOM 1400 O O . SER A 1 110 ? 1.616 6.480 -9.893 1.00 22.13 90 SER A O 1
ATOM 1408 N N . GLY A 1 111 ? -0.102 7.914 -9.855 1.00 22.07 91 GLY A N 1
ATOM 1409 C CA . GLY A 1 111 ? 0.171 8.389 -11.192 1.00 21.90 91 GLY A CA 1
ATOM 1410 C C . GLY A 1 111 ? -0.472 9.738 -11.443 1.00 24.29 91 GLY A C 1
ATOM 1411 O O . GLY A 1 111 ? -1.205 10.281 -10.602 1.00 24.06 91 GLY A O 1
ATOM 1415 N N . THR A 1 112 ? -0.182 10.280 -12.618 1.00 20.87 92 THR A N 1
ATOM 1416 C CA . THR A 1 112 ? -0.715 11.549 -13.029 1.00 19.28 92 THR A CA 1
ATOM 1417 C C . THR A 1 112 ? -0.937 11.518 -14.521 1.00 20.84 92 THR A C 1
ATOM 1418 O O . THR A 1 112 ? -0.076 11.037 -15.269 1.00 22.35 92 THR A O 1
ATOM 1429 N N . TRP A 1 113 ? -2.116 11.985 -14.926 1.00 21.27 93 TRP A N 1
ATOM 1430 C CA . TRP A 1 113 ? -2.419 12.317 -16.307 1.00 23.42 93 TRP A CA 1
ATOM 1431 C C . TRP A 1 113 ? -2.173 13.801 -16.479 1.00 25.38 93 TRP A C 1
ATOM 1432 O O . TRP A 1 113 ? -2.605 14.601 -15.648 1.00 23.90 93 TRP A O 1
ATOM 1453 N N . ILE A 1 114 ? -1.529 14.166 -17.574 1.00 22.15 94 ILE A N 1
ATOM 1454 C CA . ILE A 1 114 ? -1.324 15.574 -17.903 1.00 25.46 94 ILE A CA 1
ATOM 1455 C C . ILE A 1 114 ? -1.626 15.684 -19.384 1.00 26.21 94 ILE A C 1
ATOM 1456 O O . ILE A 1 114 ? -1.009 14.992 -20.194 1.00 28.65 94 ILE A O 1
ATOM 1472 N N . VAL A 1 115 ? -2.592 16.515 -19.745 1.00 24.04 95 VAL A N 1
ATOM 1473 C CA . VAL A 1 115 ? -2.975 16.662 -21.128 1.00 22.24 95 VAL A CA 1
ATOM 1474 C C . VAL A 1 115 ? -2.593 18.065 -21.610 1.00 30.86 95 VAL A C 1
ATOM 1475 O O . VAL A 1 115 ? -3.012 19.059 -21.028 1.00 31.19 95 VAL A O 1
ATOM 1488 N N . GLU A 1 116 ? -1.778 18.119 -22.663 1.00 34.68 96 GLU A N 1
ATOM 1489 C CA . GLU A 1 116 ? -1.204 19.378 -23.158 1.00 36.86 96 GLU A CA 1
ATOM 1490 C C . GLU A 1 116 ? -1.678 19.653 -24.593 1.00 42.13 96 GLU A C 1
ATOM 1491 O O . GLU A 1 116 ? -1.639 18.763 -25.454 1.00 38.32 96 GLU A O 1
ATOM 1503 N N . PRO A 1 117 ? -2.167 20.879 -24.853 1.00 48.08 97 PRO A N 1
ATOM 1504 C CA . PRO A 1 117 ? -2.536 21.157 -26.245 1.00 47.55 97 PRO A CA 1
ATOM 1505 C C . PRO A 1 117 ? -1.266 21.354 -27.072 1.00 46.33 97 PRO A C 1
ATOM 1506 O O . PRO A 1 117 ? -0.361 22.058 -26.613 1.00 47.09 97 PRO A O 1
ATOM 1517 N N . VAL A 1 118 ? -1.159 20.705 -28.227 1.00 42.86 98 VAL A N 1
ATOM 1518 C CA . VAL A 1 118 ? -0.025 20.988 -29.098 1.00 52.70 98 VAL A CA 1
ATOM 1519 C C . VAL A 1 118 ? -0.549 21.637 -30.386 1.00 47.90 98 VAL A C 1
ATOM 1520 O O . VAL A 1 118 ? 0.182 22.338 -31.068 1.00 52.40 98 VAL A O 1
ATOM 1533 N N . SER A 1 119 ? -1.817 21.402 -30.704 1.00 48.13 99 SER A N 1
ATOM 1534 C CA . SER A 1 119 ? -2.543 22.234 -31.669 1.00 48.60 99 SER A CA 1
ATOM 1535 C C . SER A 1 119 ? -4.013 22.273 -31.255 1.00 54.55 99 SER A C 1
ATOM 1536 O O . SER A 1 119 ? -4.352 21.874 -30.141 1.00 56.75 99 SER A O 1
ATOM 1544 N N . ALA A 1 120 ? -4.888 22.746 -32.140 1.00 49.50 100 ALA A N 1
ATOM 1545 C CA . ALA A 1 120 ? -6.280 22.954 -31.769 1.00 47.24 100 ALA A CA 1
ATOM 1546 C C . ALA A 1 120 ? -7.093 21.666 -31.798 1.00 50.62 100 ALA A C 1
ATOM 1547 O O . ALA A 1 120 ? -8.133 21.576 -31.150 1.00 52.30 100 ALA A O 1
ATOM 1554 N N . ALA A 1 121 ? -6.622 20.684 -32.557 1.00 48.69 101 ALA A N 1
ATOM 1555 C CA . ALA A 1 121 ? -7.349 19.435 -32.762 1.00 51.07 101 ALA A CA 1
ATOM 1556 C C . ALA A 1 121 ? -6.527 18.234 -32.307 1.00 46.18 101 ALA A C 1
ATOM 1557 O O . ALA A 1 121 ? -6.915 17.077 -32.521 1.00 47.64 101 ALA A O 1
ATOM 1564 N N . THR A 1 122 ? -5.389 18.516 -31.686 1.00 40.84 102 THR A N 1
ATOM 1565 C CA . THR A 1 122 ? -4.415 17.481 -31.401 1.00 47.13 102 THR A CA 1
ATOM 1566 C C . THR A 1 122 ? -3.754 17.762 -30.035 1.00 47.45 102 THR A C 1
ATOM 1567 O O . THR A 1 122 ? -3.526 18.920 -29.661 1.00 43.31 102 THR A O 1
ATOM 1578 N N . ALA A 1 123 ? -3.483 16.698 -29.277 1.00 44.61 103 ALA A N 1
ATOM 1579 C CA . ALA A 1 123 ? -2.990 16.849 -27.910 1.00 42.49 103 ALA A CA 1
ATOM 1580 C C . ALA A 1 123 ? -1.936 15.815 -27.549 1.00 34.16 103 ALA A C 1
ATOM 1581 O O . ALA A 1 123 ? -1.929 14.708 -28.069 1.00 30.76 103 ALA A O 1
ATOM 1588 N N . LYS A 1 124 ? -1.059 16.213 -26.644 1.00 31.48 104 LYS A N 1
ATOM 1589 C CA . LYS A 1 124 ? -0.065 15.331 -26.063 1.00 34.57 104 LYS A CA 1
ATOM 1590 C C . LYS A 1 124 ? -0.559 14.860 -24.699 1.00 34.32 104 LYS A C 1
ATOM 1591 O O . LYS A 1 124 ? -0.877 15.675 -23.834 1.00 32.76 104 LYS A O 1
ATOM 1610 N N . VAL A 1 125 ? -0.637 13.549 -24.539 1.00 27.69 105 VAL A N 1
ATOM 1611 C CA . VAL A 1 125 ? -1.082 12.939 -23.292 1.00 25.25 105 VAL A CA 1
ATOM 1612 C C . VAL A 1 125 ? 0.108 12.314 -22.622 1.00 28.91 105 VAL A C 1
ATOM 1613 O O . VAL A 1 125 ? 0.756 11.442 -23.181 1.00 30.72 105 VAL A O 1
ATOM 1626 N N . ARG A 1 126 ? 0.402 12.804 -21.428 1.00 23.74 106 ARG A N 1
ATOM 1627 C CA . ARG A 1 126 ? 1.472 12.289 -20.597 1.00 26.65 106 ARG A CA 1
ATOM 1628 C C . ARG A 1 126 ? 0.914 11.482 -19.437 1.00 22.64 106 ARG A C 1
ATOM 1629 O O . ARG A 1 126 ? -0.009 11.944 -18.754 1.00 24.65 106 ARG A O 1
ATOM 1650 N N . LEU A 1 127 ? 1.499 10.313 -19.209 1.00 23.68 107 LEU A N 1
ATOM 1651 C CA . LEU A 1 127 ? 1.068 9.428 -18.142 1.00 19.89 107 LEU A CA 1
ATOM 1652 C C . LEU A 1 127 ? 2.267 9.147 -17.270 1.00 19.61 107 LEU A C 1
ATOM 1653 O O . LEU A 1 127 ? 3.224 8.498 -17.705 1.00 23.29 107 LEU A O 1
ATOM 1669 N N . LEU A 1 128 ? 2.229 9.654 -16.047 1.00 19.16 108 LEU A N 1
ATOM 1670 C CA . LEU A 1 128 ? 3.308 9.492 -15.091 1.00 20.58 108 LEU A CA 1
ATOM 1671 C C . LEU A 1 128 ? 2.947 8.485 -14.024 1.00 24.50 108 LEU A C 1
ATOM 1672 O O . LEU A 1 128 ? 1.781 8.429 -13.618 1.00 21.38 108 LEU A O 1
ATOM 1688 N N . HIS A 1 129 ? 3.932 7.733 -13.546 1.00 22.15 109 HIS A N 1
ATOM 1689 C CA . HIS A 1 129 ? 3.733 6.864 -12.386 1.00 22.40 109 HIS A CA 1
ATOM 1690 C C . HIS A 1 129 ? 4.813 7.080 -11.370 1.00 23.76 109 HIS A C 1
ATOM 1691 O O . HIS A 1 129 ? 5.954 7.432 -11.707 1.00 26.13 109 HIS A O 1
ATOM 1706 N N . ALA A 1 130 ? 4.458 6.852 -10.114 1.00 23.21 110 ALA A N 1
ATOM 1707 C CA . ALA A 1 130 ? 5.417 6.852 -9.037 1.00 23.72 110 ALA A CA 1
ATOM 1708 C C . ALA A 1 130 ? 5.116 5.625 -8.209 1.00 25.99 110 ALA A C 1
ATOM 1709 O O . ALA A 1 130 ? 3.969 5.443 -7.803 1.00 27.59 110 ALA A O 1
ATOM 1716 N N . TYR A 1 131 ? 6.113 4.791 -7.953 1.00 24.75 111 TYR A N 1
ATOM 1717 C CA . TYR A 1 131 ? 5.863 3.568 -7.214 1.00 29.11 111 TYR A CA 1
ATOM 1718 C C . TYR A 1 131 ? 7.043 3.117 -6.403 1.00 34.38 111 TYR A C 1
ATOM 1719 O O . TYR A 1 131 ? 8.194 3.510 -6.650 1.00 29.50 111 TYR A O 1
ATOM 1737 N N . ARG A 1 132 ? 6.753 2.254 -5.440 1.00 32.37 112 ARG A N 1
ATOM 1738 C CA . ARG A 1 132 ? 7.825 1.558 -4.766 1.00 35.08 112 ARG A CA 1
ATOM 1739 C C . ARG A 1 132 ? 7.395 0.172 -4.355 1.00 30.12 112 ARG A C 1
ATOM 1740 O O . ARG A 1 132 ? 6.205 -0.160 -4.310 1.00 24.33 112 ARG A O 1
ATOM 1761 N N . ALA A 1 133 ? 8.399 -0.634 -4.084 1.00 29.46 113 ALA A N 1
ATOM 1762 C CA . ALA A 1 133 ? 8.216 -2.021 -3.743 1.00 26.93 113 ALA A CA 1
ATOM 1763 C C . ALA A 1 133 ? 8.210 -2.154 -2.224 1.00 28.19 113 ALA A C 1
ATOM 1764 O O . ALA A 1 133 ? 8.776 -1.316 -1.517 1.00 29.93 113 ALA A O 1
ATOM 1771 N N . VAL A 1 134 ? 7.582 -3.207 -1.726 1.00 23.46 114 VAL A N 1
ATOM 1772 C CA . VAL A 1 134 ? 7.525 -3.440 -0.292 1.00 25.07 114 VAL A CA 1
ATOM 1773 C C . VAL A 1 134 ? 8.958 -3.723 0.180 1.00 29.46 114 VAL A C 1
ATOM 1774 O O . VAL A 1 134 ? 9.636 -4.566 -0.379 1.00 31.07 114 VAL A O 1
ATOM 1787 N N . GLY A 1 135 ? 9.441 -2.984 1.176 1.00 34.06 115 GLY A N 1
ATOM 1788 C CA . GLY A 1 135 ? 10.818 -3.168 1.629 1.00 38.45 115 GLY A CA 1
ATOM 1789 C C . GLY A 1 135 ? 11.897 -2.813 0.607 1.00 35.69 115 GLY A C 1
ATOM 1790 O O . GLY A 1 135 ? 13.035 -3.278 0.714 1.00 45.90 115 GLY A O 1
ATOM 1794 N N . ASP A 1 136 ? 11.553 -1.969 -0.336 1.00 37.34 116 ASP A N 1
ATOM 1795 C CA . ASP A 1 136 ? 12.425 -1.563 -1.472 1.00 45.81 116 ASP A CA 1
ATOM 1796 C C . ASP A 1 136 ? 13.209 -2.699 -2.080 1.00 44.54 116 ASP A C 1
ATOM 1797 O O . ASP A 1 136 ? 14.254 -2.480 -2.624 1.00 48.15 116 ASP A O 1
ATOM 1802 N N . ASP A 1 137 ? 12.673 -3.898 -2.001 1.00 45.27 117 ASP A N 1
ATOM 1803 C CA . ASP A 1 137 ? 13.256 -5.095 -2.613 1.00 39.69 117 ASP A CA 1
ATOM 1804 C C . ASP A 1 137 ? 13.598 -4.907 -4.091 1.00 39.88 117 ASP A C 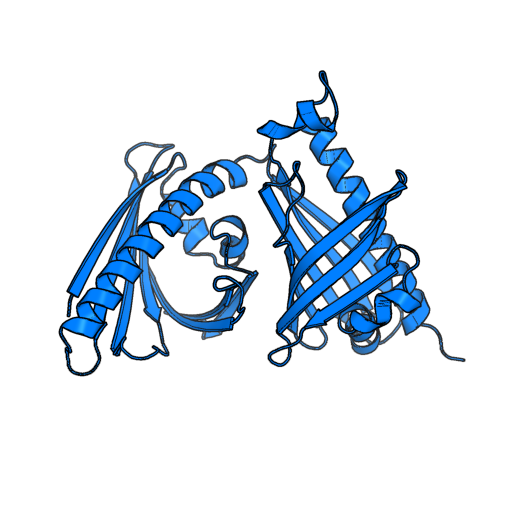1
ATOM 1805 O O . ASP A 1 137 ? 12.697 -4.721 -4.911 1.00 34.47 117 ASP A O 1
ATOM 1814 N N . PRO A 1 138 ? 14.890 -4.998 -4.452 1.00 37.71 118 PRO A N 1
ATOM 1815 C CA . PRO A 1 138 ? 15.287 -4.668 -5.832 1.00 35.70 118 PRO A CA 1
ATOM 1816 C C . PRO A 1 138 ? 14.675 -5.560 -6.912 1.00 28.18 118 PRO A C 1
ATOM 1817 O O . PRO A 1 138 ? 14.334 -5.056 -7.982 1.00 31.51 118 PRO A O 1
ATOM 1828 N N . GLY A 1 139 ? 14.539 -6.851 -6.663 1.00 31.26 119 GLY A N 1
ATOM 1829 C CA . GLY A 1 139 ? 13.909 -7.735 -7.632 1.00 33.96 119 GLY A CA 1
ATOM 1830 C C . GLY A 1 139 ? 12.444 -7.387 -7.882 1.00 33.95 119 GLY A C 1
ATOM 1831 O O . GLY A 1 139 ? 11.995 -7.257 -9.039 1.00 27.61 119 GLY A O 1
ATOM 1835 N N . GLY A 1 140 ? 11.688 -7.237 -6.797 1.00 31.29 120 GLY A N 1
ATOM 1836 C CA . GLY A 1 140 ? 10.284 -6.869 -6.909 1.00 29.25 120 GLY A CA 1
ATOM 1837 C C . GLY A 1 140 ? 10.121 -5.543 -7.618 1.00 23.42 120 GLY A C 1
ATOM 1838 O O . GLY A 1 140 ? 9.182 -5.324 -8.420 1.00 24.11 120 GLY A O 1
ATOM 1842 N N . LEU A 1 141 ? 11.040 -4.627 -7.337 1.00 26.01 121 LEU A N 1
ATOM 1843 C CA . LEU A 1 141 ? 10.963 -3.303 -7.906 1.00 23.44 121 LEU A CA 1
ATOM 1844 C C . LEU A 1 141 ? 11.206 -3.355 -9.425 1.00 25.38 121 LEU A C 1
ATOM 1845 O O . LEU A 1 141 ? 10.539 -2.666 -10.185 1.00 23.63 121 LEU A O 1
ATOM 1861 N N . ALA A 1 142 ? 12.101 -4.219 -9.870 1.00 30.99 122 ALA A N 1
ATOM 1862 C CA . ALA A 1 142 ? 12.321 -4.428 -11.316 1.00 25.28 122 ALA A CA 1
ATOM 1863 C C . ALA A 1 142 ? 11.100 -5.007 -12.014 1.00 26.66 122 ALA A C 1
ATOM 1864 O O . ALA A 1 142 ? 10.764 -4.659 -13.154 1.00 26.31 122 ALA A O 1
ATOM 1871 N N . TRP A 1 143 ? 10.485 -5.961 -11.343 1.00 24.18 123 TRP A N 1
ATOM 1872 C CA . TRP A 1 143 ? 9.254 -6.562 -11.810 1.00 22.99 123 TRP A CA 1
ATOM 1873 C C . TRP A 1 143 ? 8.158 -5.503 -11.978 1.00 25.58 123 TRP A C 1
ATOM 1874 O O . TRP A 1 143 ? 7.444 -5.469 -12.994 1.00 22.49 123 TRP A O 1
ATOM 1895 N N . ILE A 1 144 ? 8.004 -4.644 -10.973 1.00 21.59 124 ILE A N 1
ATOM 1896 C CA . ILE A 1 144 ? 7.022 -3.583 -11.069 1.00 22.51 124 ILE A CA 1
ATOM 1897 C C . ILE A 1 144 ? 7.342 -2.676 -12.233 1.00 22.82 124 ILE A C 1
ATOM 1898 O O . ILE A 1 144 ? 6.474 -2.259 -12.967 1.00 21.95 124 ILE A O 1
ATOM 1914 N N . ASP A 1 145 ? 8.613 -2.339 -12.375 1.00 21.68 125 ASP A N 1
ATOM 1915 C CA . ASP A 1 145 ? 9.040 -1.435 -13.432 1.00 25.78 125 ASP A CA 1
ATOM 1916 C C . ASP A 1 145 ? 8.627 -1.937 -14.811 1.00 20.99 125 ASP A C 1
ATOM 1917 O O . ASP A 1 145 ? 8.112 -1.178 -15.618 1.00 24.72 125 ASP A O 1
ATOM 1926 N N . ARG A 1 146 ? 8.813 -3.225 -15.057 1.00 26.56 126 ARG A N 1
ATOM 1927 C CA . ARG A 1 146 ? 8.472 -3.803 -16.334 1.00 23.52 126 ARG A CA 1
ATOM 1928 C C . ARG A 1 146 ? 6.972 -3.840 -16.531 1.00 22.98 126 ARG A C 1
ATOM 1929 O O . ARG A 1 146 ? 6.477 -3.634 -17.633 1.00 25.12 126 ARG A O 1
ATOM 1950 N N . ALA A 1 147 ? 6.262 -4.098 -15.441 1.00 22.20 127 ALA A N 1
ATOM 1951 C CA . ALA A 1 147 ? 4.810 -4.148 -15.463 1.00 22.74 127 ALA A CA 1
ATOM 1952 C C . ALA A 1 147 ? 4.231 -2.795 -15.826 1.00 19.81 127 ALA A C 1
ATOM 1953 O O . ALA A 1 147 ? 3.327 -2.714 -16.656 1.00 20.96 127 ALA A O 1
ATOM 1960 N N . VAL A 1 148 ? 4.711 -1.747 -15.161 1.00 20.53 128 VAL A N 1
ATOM 1961 C CA . VAL A 1 148 ? 4.251 -0.392 -15.410 1.00 22.92 128 VAL A CA 1
ATOM 1962 C C . VAL A 1 148 ? 4.554 0.005 -16.852 1.00 26.27 128 VAL A C 1
ATOM 1963 O O . VAL A 1 148 ? 3.701 0.592 -17.546 1.00 23.03 128 VAL A O 1
ATOM 1976 N N . ASP A 1 149 ? 5.737 -0.360 -17.330 1.00 23.79 129 ASP A N 1
ATOM 1977 C CA . ASP A 1 149 ? 6.124 -0.014 -18.711 1.00 24.08 129 ASP A CA 1
ATOM 1978 C C . ASP A 1 149 ? 5.217 -0.662 -19.752 1.00 25.64 129 ASP A C 1
ATOM 1979 O O . ASP A 1 149 ? 4.726 0.009 -20.660 1.00 25.84 129 ASP A O 1
ATOM 1988 N N . THR A 1 150 ? 5.052 -1.969 -19.625 1.00 26.02 130 THR A N 1
ATOM 1989 C CA . THR A 1 150 ? 4.170 -2.767 -20.461 1.00 27.38 130 THR A CA 1
ATOM 1990 C C . THR A 1 150 ? 2.733 -2.217 -20.393 1.00 30.95 130 THR A C 1
ATOM 1991 O O . THR A 1 150 ? 2.103 -1.918 -21.418 1.00 26.97 130 THR A O 1
ATOM 2002 N N . ASN A 1 151 ? 2.214 -2.045 -19.180 1.00 25.32 131 ASN A N 1
ATOM 2003 C CA . ASN A 1 151 ? 0.840 -1.588 -19.060 1.00 23.20 131 ASN A CA 1
ATOM 2004 C C . ASN A 1 151 ? 0.625 -0.164 -19.562 1.00 22.31 131 ASN A C 1
ATOM 2005 O O . ASN A 1 151 ? -0.368 0.103 -20.233 1.00 27.66 131 ASN A O 1
ATOM 2016 N N . SER A 1 152 ? 1.547 0.749 -19.247 1.00 23.56 132 SER A N 1
ATOM 2017 C CA . SER A 1 152 ? 1.410 2.146 -19.652 1.00 24.59 132 SER A CA 1
ATOM 2018 C C . SER A 1 152 ? 1.428 2.292 -21.159 1.00 26.71 132 SER A C 1
ATOM 2019 O O . SER A 1 152 ? 0.672 3.069 -21.706 1.00 25.57 132 SER A O 1
ATOM 2027 N N . ARG A 1 153 ? 2.297 1.547 -21.835 1.00 24.48 133 ARG A N 1
ATOM 2028 C CA . ARG A 1 153 ? 2.363 1.632 -23.286 1.00 24.59 133 ARG A CA 1
ATOM 2029 C C . ARG A 1 153 ? 1.100 1.107 -23.949 1.00 28.37 133 ARG A C 1
ATOM 2030 O O . ARG A 1 153 ? 0.598 1.713 -24.898 1.00 27.13 133 ARG A O 1
ATOM 2051 N N . SER A 1 154 ? 0.565 -0.003 -23.444 1.00 29.75 134 SER A N 1
ATOM 2052 C CA . SER A 1 154 ? -0.625 -0.580 -24.048 1.00 28.88 134 SER A CA 1
ATOM 2053 C C . SER A 1 154 ? -1.840 0.308 -23.754 1.00 27.42 134 SER A C 1
ATOM 2054 O O . SER A 1 154 ? -2.696 0.473 -24.607 1.00 27.14 134 SER A O 1
ATOM 2062 N N . GLU A 1 155 ? -1.901 0.885 -22.555 1.00 27.66 135 GLU A N 1
ATOM 2063 C CA . GLU A 1 155 ? -2.981 1.776 -22.176 1.00 27.38 135 GLU A CA 1
ATOM 2064 C C . GLU A 1 155 ? -3.004 3.024 -23.045 1.00 26.15 135 GLU A C 1
ATOM 2065 O O . GLU A 1 155 ? -4.065 3.436 -23.499 1.00 27.41 135 GLU A O 1
ATOM 2077 N N . LEU A 1 156 ? -1.840 3.635 -23.269 1.00 25.23 136 LEU A N 1
ATOM 2078 C CA . LEU A 1 156 ? -1.776 4.862 -24.075 1.00 25.26 136 LEU A CA 1
ATOM 2079 C C . LEU A 1 156 ? -2.104 4.569 -25.543 1.00 26.59 136 LEU A C 1
ATOM 2080 O O . LEU A 1 156 ? -2.765 5.361 -26.221 1.00 25.86 136 LEU A O 1
ATOM 2096 N N . ALA A 1 157 ? -1.644 3.430 -26.046 1.00 26.77 137 ALA A N 1
ATOM 2097 C CA . ALA A 1 157 ? -1.936 3.070 -27.430 1.00 27.42 137 ALA A CA 1
ATOM 2098 C C . ALA A 1 157 ? -3.441 2.857 -27.628 1.00 32.16 137 ALA A C 1
ATOM 2099 O O . ALA A 1 157 ? -4.013 3.305 -28.612 1.00 31.18 137 ALA A O 1
ATOM 2106 N N . ALA A 1 158 ? -4.079 2.184 -26.673 1.00 25.19 138 ALA A N 1
ATOM 2107 C CA . ALA A 1 158 ? -5.523 1.958 -26.742 1.00 28.80 138 ALA A CA 1
ATOM 2108 C C . ALA A 1 158 ? -6.270 3.288 -26.553 1.00 25.77 138 ALA A C 1
ATOM 2109 O O . ALA A 1 158 ? -7.293 3.530 -27.193 1.00 27.15 138 ALA A O 1
ATOM 2116 N N . LEU A 1 159 ? -5.762 4.167 -25.698 1.00 26.78 139 LEU A N 1
ATOM 2117 C CA . LEU A 1 159 ? -6.388 5.465 -25.500 1.00 25.81 139 LEU A CA 1
ATOM 2118 C C . LEU A 1 159 ? -6.451 6.245 -26.816 1.00 31.06 139 LEU A C 1
ATOM 2119 O O . LEU A 1 159 ? -7.490 6.788 -27.183 1.00 28.30 139 LEU A O 1
ATOM 2135 N N . LYS A 1 160 ? -5.319 6.321 -27.503 1.00 30.24 140 LYS A N 1
ATOM 2136 C CA . LYS A 1 160 ? -5.256 7.009 -28.793 1.00 31.86 140 LYS A CA 1
ATOM 2137 C C . LYS A 1 160 ? -6.221 6.380 -29.800 1.00 28.22 140 LYS A C 1
ATOM 2138 O O . LYS A 1 160 ? -6.998 7.082 -30.436 1.00 31.82 140 LYS A O 1
ATOM 2157 N N . HIS A 1 161 ? -6.165 5.059 -29.944 1.00 27.20 141 HIS A N 1
ATOM 2158 C CA . HIS A 1 161 ? -7.026 4.351 -30.887 1.00 28.53 141 HIS A CA 1
ATOM 2159 C C . HIS A 1 161 ? -8.506 4.631 -30.623 1.00 34.39 141 HIS A C 1
ATOM 2160 O O . HIS A 1 161 ? -9.269 4.986 -31.530 1.00 30.54 141 HIS A O 1
ATOM 2175 N N . ASN A 1 162 ? -8.909 4.495 -29.365 1.00 32.73 142 ASN A N 1
ATOM 2176 C CA . ASN A 1 162 ? -10.314 4.645 -29.016 1.00 33.77 142 ASN A CA 1
ATOM 2177 C C . ASN A 1 162 ? -10.800 6.079 -28.963 1.00 36.85 142 ASN A C 1
ATOM 2178 O O . ASN A 1 162 ? -11.932 6.354 -29.379 1.00 33.48 142 ASN A O 1
ATOM 2189 N N . VAL A 1 163 ? -9.973 7.000 -28.480 1.00 32.01 143 VAL A N 1
ATOM 2190 C CA . VAL A 1 163 ? -10.413 8.392 -28.404 1.00 34.26 143 VAL A CA 1
ATOM 2191 C C . VAL A 1 163 ? -10.694 8.867 -29.814 1.00 36.61 143 VAL A C 1
ATOM 2192 O O . VAL A 1 163 ? -11.671 9.566 -30.060 1.00 33.09 143 VAL A O 1
ATOM 2205 N N . GLU A 1 164 ? -9.845 8.473 -30.750 1.00 31.04 144 GLU A N 1
ATOM 2206 C CA . GLU A 1 164 ? -10.022 8.925 -32.136 1.00 32.45 144 GLU A CA 1
ATOM 2207 C C . GLU A 1 164 ? -11.293 8.330 -32.778 1.00 43.77 144 GLU A C 1
ATOM 2208 O O . GLU A 1 164 ? -11.852 8.904 -33.718 1.00 38.83 144 GLU A O 1
ATOM 2220 N N . LEU A 1 165 ? -11.794 7.220 -32.237 1.00 38.07 145 LEU A N 1
ATOM 2221 C CA . LEU A 1 165 ? -13.047 6.645 -32.727 1.00 38.04 145 LEU A CA 1
ATOM 2222 C C . LEU A 1 165 ? -14.277 7.152 -31.972 1.00 43.57 145 LEU A C 1
ATOM 2223 O O . LEU A 1 165 ? -15.303 7.418 -32.596 1.00 37.35 145 LEU A O 1
ATOM 2239 N N . VAL A 1 166 ? -14.201 7.274 -30.644 1.00 37.06 146 VAL A N 1
ATOM 2240 C CA . VAL A 1 166 ? -15.410 7.625 -29.885 1.00 44.76 146 VAL A CA 1
ATOM 2241 C C . VAL A 1 166 ? -15.760 9.105 -30.056 1.00 45.35 146 VAL A C 1
ATOM 2242 O O . VAL A 1 166 ? -16.902 9.487 -29.826 1.00 41.62 146 VAL A O 1
ATOM 2255 N N . THR A 1 167 ? -14.802 9.929 -30.488 1.00 39.37 147 THR A N 1
ATOM 2256 C CA . THR A 1 167 ? -15.129 11.323 -30.803 1.00 46.20 147 THR A CA 1
ATOM 2257 C C . THR A 1 167 ? -15.724 11.453 -32.217 1.00 47.53 147 THR A C 1
ATOM 2258 O O . THR A 1 167 ? -16.128 12.546 -32.625 1.00 49.75 147 THR A O 1
ATOM 2269 N N . ASN A 1 168 ? -15.806 10.342 -32.949 1.00 42.07 148 ASN A N 1
ATOM 2270 C CA . ASN A 1 168 ? -16.381 10.358 -34.299 1.00 45.99 148 ASN A CA 1
ATOM 2271 C C . ASN A 1 168 ? -17.829 9.861 -34.253 1.00 50.63 148 ASN A C 1
ATOM 2272 O O . ASN A 1 168 ? -18.063 8.658 -34.081 1.00 43.73 148 ASN A O 1
ATOM 2283 N N . PRO A 1 169 ? -18.810 10.778 -34.409 1.00 47.66 149 PRO A N 1
ATOM 2284 C CA . PRO A 1 169 ? -20.187 10.349 -34.160 1.00 42.57 149 PRO A CA 1
ATOM 2285 C C . PRO A 1 169 ? -20.733 9.410 -35.221 1.00 36.32 149 PRO A C 1
ATOM 2286 O O . PRO A 1 169 ? -21.797 8.847 -34.984 1.00 40.34 149 PRO A O 1
ATOM 2297 N N . GLU A 1 170 ? -20.055 9.255 -36.361 1.00 34.84 150 GLU A N 1
ATOM 2298 C CA . GLU A 1 170 ? -20.545 8.320 -37.375 1.00 43.00 150 GLU A CA 1
ATOM 2299 C C . GLU A 1 170 ? -20.233 6.870 -36.993 1.00 36.19 150 GLU A C 1
ATOM 2300 O O . GLU A 1 170 ? -20.967 5.951 -37.369 1.00 32.21 150 GLU A O 1
ATOM 2312 N N . LEU A 1 171 ? -19.163 6.683 -36.223 1.00 31.54 151 LEU A N 1
ATOM 2313 C CA . LEU A 1 171 ? -18.713 5.353 -35.833 1.00 32.54 151 LEU A CA 1
ATOM 2314 C C . LEU A 1 171 ? -19.250 4.928 -34.472 1.00 29.40 151 LEU A C 1
ATOM 2315 O O . LEU A 1 171 ? -19.286 3.742 -34.163 1.00 31.16 151 LEU A O 1
ATOM 2331 N N . THR A 1 172 ? -19.658 5.890 -33.667 1.00 29.01 152 THR A N 1
ATOM 2332 C CA . THR A 1 172 ? -20.060 5.628 -32.284 1.00 31.24 152 THR A CA 1
ATOM 2333 C C . THR A 1 172 ? -21.494 6.033 -32.122 1.00 36.28 152 THR A C 1
ATOM 2334 O O . THR A 1 172 ? -21.849 7.156 -32.450 1.00 31.91 152 THR A O 1
ATOM 2345 N N . PHE A 1 173 ? -22.329 5.132 -31.611 1.00 26.75 153 PHE A N 1
ATOM 2346 C CA . PHE A 1 173 ? -23.734 5.458 -31.426 1.00 27.51 153 PHE A CA 1
ATOM 2347 C C . PHE A 1 173 ? -24.271 4.690 -30.236 1.00 32.97 153 PHE A C 1
ATOM 2348 O O . PHE A 1 173 ? -23.706 3.681 -29.828 1.00 24.12 153 PHE A O 1
ATOM 2365 N N . SER A 1 174 ? -25.356 5.199 -29.683 1.00 27.26 154 SER A N 1
ATOM 2366 C CA . SER A 1 174 ? -25.948 4.632 -28.504 1.00 30.10 154 SER A CA 1
ATOM 2367 C C . SER A 1 174 ? -27.451 4.663 -28.677 1.00 38.94 154 SER A C 1
ATOM 2368 O O . SER A 1 174 ? -27.986 5.565 -29.317 1.00 31.78 154 SER A O 1
ATOM 2376 N N . PHE A 1 175 ? -28.137 3.669 -28.134 1.00 28.64 155 PHE A N 1
ATOM 2377 C CA . PHE A 1 175 ? -29.600 3.643 -28.228 1.00 36.41 155 PHE A CA 1
ATOM 2378 C C . PHE A 1 175 ? -30.161 2.833 -27.063 1.00 39.57 155 PHE A C 1
ATOM 2379 O O . PHE A 1 175 ? -29.451 2.004 -26.487 1.00 27.43 155 PHE A O 1
ATOM 2396 N N . THR A 1 176 ? -31.421 3.093 -26.726 1.00 29.90 156 THR A N 1
ATOM 2397 C CA . THR A 1 176 ? -32.082 2.460 -25.585 1.00 31.28 156 THR A CA 1
ATOM 2398 C C . 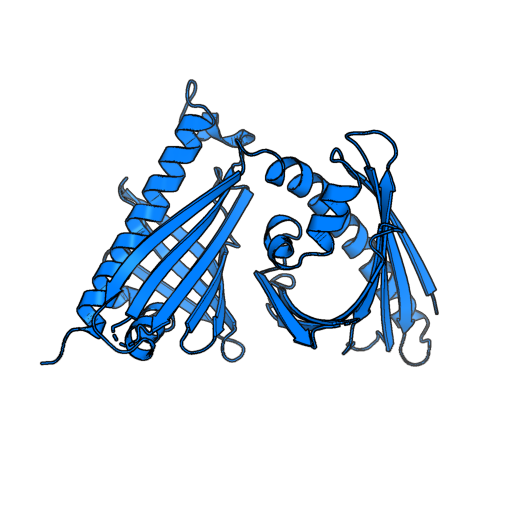THR A 1 176 ? -33.468 1.919 -25.974 1.00 40.96 156 THR A C 1
ATOM 2399 O O . THR A 1 176 ? -34.184 2.553 -26.742 1.00 41.72 156 THR A O 1
ATOM 2410 N N . ASP A 1 177 ? -33.826 0.739 -25.466 1.00 30.88 157 ASP A N 1
ATOM 2411 C CA . ASP A 1 177 ? -35.204 0.224 -25.597 1.00 35.90 157 ASP A CA 1
ATOM 2412 C C . ASP A 1 177 ? -35.808 0.132 -24.212 1.00 37.15 157 ASP A C 1
ATOM 2413 O O . ASP A 1 177 ? -35.121 -0.254 -23.280 1.00 26.54 157 ASP A O 1
ATOM 2422 N N . THR A 1 178 ? -37.081 0.503 -24.066 1.00 26.01 158 THR A N 1
ATOM 2423 C CA . THR A 1 178 ? -37.710 0.579 -22.768 1.00 28.16 158 THR A CA 1
ATOM 2424 C C . THR A 1 178 ? -39.021 -0.193 -22.815 1.00 28.82 158 THR A C 1
ATOM 2425 O O . THR A 1 178 ? -39.686 -0.204 -23.847 1.00 27.52 158 THR A O 1
ATOM 2436 N N . VAL A 1 179 ? -39.358 -0.842 -21.707 1.00 28.42 159 VAL A N 1
ATOM 2437 C CA . VAL A 1 179 ? -40.700 -1.392 -21.532 1.00 24.97 159 VAL A CA 1
ATOM 2438 C C . VAL A 1 179 ? -41.170 -1.132 -20.127 1.00 26.63 159 VAL A C 1
ATOM 2439 O O . VAL A 1 179 ? -40.392 -1.153 -19.173 1.00 27.93 159 VAL A O 1
ATOM 2452 N N . ARG A 1 180 ? -42.472 -0.891 -19.980 1.00 24.45 160 ARG A N 1
ATOM 2453 C CA . ARG A 1 180 ? -43.062 -0.742 -18.666 1.00 25.20 160 ARG A CA 1
ATOM 2454 C C . ARG A 1 180 ? -43.574 -2.103 -18.203 1.00 21.62 160 ARG A C 1
ATOM 2455 O O . ARG A 1 180 ? -44.214 -2.822 -18.966 1.00 22.60 160 ARG A O 1
ATOM 2465 N N . ILE A 1 181 ? -43.241 -2.441 -16.972 1.00 22.35 161 ILE A N 1
ATOM 2466 C CA . ILE A 1 181 ? -43.581 -3.727 -16.384 1.00 22.56 161 ILE A CA 1
ATOM 2467 C C . ILE A 1 181 ? -44.293 -3.491 -15.078 1.00 26.13 161 ILE A C 1
ATOM 2468 O O . ILE A 1 181 ? -43.761 -2.852 -14.177 1.00 25.04 161 ILE A O 1
ATOM 2484 N N . ASP A 1 182 ? -45.505 -4.019 -14.944 1.00 27.69 162 ASP A N 1
ATOM 2485 C CA . ASP A 1 182 ? -46.226 -3.781 -13.694 1.00 26.78 162 ASP A CA 1
ATOM 2486 C C . ASP A 1 182 ? -45.899 -4.867 -12.673 1.00 26.61 162 ASP A C 1
ATOM 2487 O O . ASP A 1 182 ? -46.696 -5.779 -12.405 1.00 28.91 162 ASP A O 1
ATOM 2496 N N . ALA A 1 183 ? -44.695 -4.759 -12.110 1.00 26.37 163 ALA A N 1
ATOM 2497 C CA . ALA A 1 183 ? -44.189 -5.662 -11.084 1.00 26.57 163 ALA A CA 1
ATOM 2498 C C . ALA A 1 183 ? -43.040 -4.943 -10.358 1.00 26.39 163 ALA A C 1
ATOM 2499 O O . ALA A 1 183 ? -42.523 -3.963 -10.879 1.00 26.97 163 ALA A O 1
ATOM 2506 N N . PRO A 1 184 ? -42.665 -5.408 -9.157 1.00 27.26 164 PRO A N 1
ATOM 2507 C CA . PRO A 1 184 ? -41.526 -4.797 -8.452 1.00 28.06 164 PRO A CA 1
ATOM 2508 C C . PRO A 1 184 ? -40.239 -4.935 -9.250 1.00 30.86 164 PRO A C 1
ATOM 2509 O O . PRO A 1 184 ? -40.055 -5.926 -9.971 1.00 26.61 164 PRO A O 1
ATOM 2520 N N . ALA A 1 185 ? -39.367 -3.944 -9.108 1.00 30.12 165 ALA A N 1
ATOM 2521 C CA . ALA A 1 185 ? -38.108 -3.900 -9.833 1.00 29.83 165 ALA A CA 1
ATOM 2522 C C . ALA A 1 185 ? -37.310 -5.154 -9.558 1.00 25.86 165 ALA A C 1
ATOM 2523 O O . ALA A 1 185 ? -36.637 -5.687 -10.453 1.00 28.29 165 ALA A O 1
ATOM 2530 N N . LYS A 1 186 ? -37.383 -5.639 -8.333 1.00 24.62 166 LYS A N 1
ATOM 2531 C CA . LYS A 1 186 ? -36.649 -6.827 -7.965 1.00 26.87 166 LYS A CA 1
ATOM 2532 C C . LYS A 1 186 ? -36.943 -8.026 -8.865 1.00 26.73 166 LYS A C 1
ATOM 2533 O O . LYS A 1 186 ? -36.038 -8.778 -9.222 1.00 21.17 166 LYS A O 1
ATOM 2552 N N . ASP A 1 187 ? -38.206 -8.245 -9.214 1.00 26.04 167 ASP A N 1
ATOM 2553 C CA . ASP A 1 187 ? -38.522 -9.411 -10.043 1.00 26.76 167 ASP A CA 1
ATOM 2554 C C . ASP A 1 187 ? -38.040 -9.265 -11.484 1.00 23.73 167 ASP A C 1
ATOM 2555 O O . ASP A 1 187 ? -37.726 -10.261 -12.133 1.00 25.10 167 ASP A O 1
ATOM 2564 N N . VAL A 1 188 ? -37.966 -8.039 -11.989 1.00 20.52 168 VAL A N 1
ATOM 2565 C CA . VAL A 1 188 ? -37.478 -7.814 -13.319 1.00 21.61 168 VAL A CA 1
ATOM 2566 C C . VAL A 1 188 ? -35.941 -7.947 -13.324 1.00 20.43 168 VAL A C 1
ATOM 2567 O O . VAL A 1 188 ? -35.349 -8.646 -14.148 1.00 19.79 168 VAL A O 1
ATOM 2580 N N . TYR A 1 189 ? -35.317 -7.254 -12.387 1.00 20.08 169 TYR A N 1
ATOM 2581 C CA . TYR A 1 189 ? -33.872 -7.389 -12.155 1.00 21.83 169 TYR A CA 1
ATOM 2582 C C . TYR A 1 189 ? -33.434 -8.844 -12.066 1.00 18.33 169 TYR A C 1
ATOM 2583 O O . TYR A 1 189 ? -32.479 -9.252 -12.723 1.00 18.31 169 TYR A O 1
ATOM 2601 N N . ASP A 1 190 ? -34.095 -9.631 -11.197 1.00 20.31 170 ASP A N 1
ATOM 2602 C CA . ASP A 1 190 ? -33.724 -11.024 -10.999 1.00 21.29 170 ASP A CA 1
ATOM 2603 C C . ASP A 1 190 ? -33.772 -11.808 -12.291 1.00 19.94 170 ASP A C 1
ATOM 2604 O O . ASP A 1 190 ? -32.942 -12.679 -12.518 1.00 21.07 170 ASP A O 1
ATOM 2613 N N . PHE A 1 191 ? -34.757 -11.547 -13.140 1.00 16.80 171 PHE A N 1
ATOM 2614 C CA . PHE A 1 191 ? -34.832 -12.255 -14.416 1.00 17.16 171 PHE A CA 1
ATOM 2615 C C . PHE A 1 191 ? -33.575 -12.010 -15.281 1.00 15.63 171 PHE A C 1
ATOM 2616 O O . PHE A 1 191 ? -33.068 -12.930 -15.916 1.00 17.50 171 PHE A O 1
ATOM 2633 N N . VAL A 1 192 ? -33.107 -10.772 -15.316 1.00 15.61 172 VAL A N 1
ATOM 2634 C CA . VAL A 1 192 ? -31.912 -10.432 -16.134 1.00 15.28 172 VAL A CA 1
ATOM 2635 C C . VAL A 1 192 ? -30.585 -10.831 -15.422 1.00 16.38 172 VAL A C 1
ATOM 2636 O O . VAL A 1 192 ? -29.621 -11.238 -16.073 1.00 18.37 172 VAL A O 1
ATOM 2649 N N . ASP A 1 193 ? -30.563 -10.732 -14.104 1.00 17.38 173 ASP A N 1
ATOM 2650 C CA . ASP A 1 193 ? -29.387 -11.115 -13.303 1.00 19.25 173 ASP A CA 1
ATOM 2651 C C . ASP A 1 193 ? -29.114 -12.618 -13.390 1.00 19.43 173 ASP A C 1
ATOM 2652 O O . ASP A 1 193 ? -27.973 -13.060 -13.564 1.00 19.37 173 ASP A O 1
ATOM 2661 N N . GLN A 1 194 ? -30.169 -13.418 -13.258 1.00 18.72 174 GLN A N 1
ATOM 2662 C CA . GLN A 1 194 ? -30.028 -14.859 -13.205 1.00 18.71 174 GLN A CA 1
ATOM 2663 C C . GLN A 1 194 ? -29.930 -15.465 -14.593 1.00 20.88 174 GLN A C 1
ATOM 2664 O O . GLN A 1 194 ? -30.819 -16.212 -15.085 1.00 19.30 174 GLN A O 1
ATOM 2678 N N . ALA A 1 195 ? -28.816 -15.173 -15.258 1.00 20.91 175 ALA A N 1
ATOM 2679 C CA . ALA A 1 195 ? -28.682 -15.521 -16.654 1.00 18.42 175 ALA A CA 1
ATOM 2680 C C . ALA A 1 195 ? -28.423 -17.011 -16.859 1.00 19.39 175 ALA A C 1
ATOM 2681 O O . ALA A 1 195 ? -28.613 -17.519 -17.954 1.00 19.89 175 ALA A O 1
ATOM 2688 N N . ALA A 1 196 ? -28.067 -17.725 -15.797 1.00 19.40 176 ALA A N 1
ATOM 2689 C CA . ALA A 1 196 ? -27.883 -19.165 -15.898 1.00 22.33 176 ALA A CA 1
ATOM 2690 C C . ALA A 1 196 ? -29.166 -19.840 -16.346 1.00 25.47 176 ALA A C 1
ATOM 2691 O O . ALA A 1 196 ? -29.127 -20.916 -16.926 1.00 26.50 176 ALA A O 1
ATOM 2698 N N . LEU A 1 197 ? -30.302 -19.181 -16.089 1.00 22.23 177 LEU A N 1
ATOM 2699 C CA . LEU A 1 197 ? -31.618 -19.726 -16.424 1.00 22.71 177 LEU A CA 1
ATOM 2700 C C . LEU A 1 197 ? -32.099 -19.354 -17.819 1.00 23.18 177 LEU A C 1
ATOM 2701 O O . LEU A 1 197 ? -33.198 -19.749 -18.237 1.00 21.55 177 LEU A O 1
ATOM 2717 N N . TRP A 1 198 ? -31.316 -18.559 -18.550 1.00 19.21 178 TRP A N 1
ATOM 2718 C CA . TRP A 1 198 ? -31.758 -18.089 -19.858 1.00 20.05 178 TRP A CA 1
ATOM 2719 C C . TRP A 1 198 ? -31.860 -19.169 -20.928 1.00 20.58 178 TRP A C 1
ATOM 2720 O O . TRP A 1 198 ? -32.580 -18.983 -21.894 1.00 23.66 178 TRP A O 1
ATOM 2741 N N . ALA A 1 199 ? -31.155 -20.300 -20.785 1.00 21.60 179 ALA A N 1
ATOM 2742 C CA . ALA A 1 199 ? -31.307 -21.353 -21.778 1.00 24.44 179 ALA A CA 1
ATOM 2743 C C . ALA A 1 199 ? -32.718 -21.965 -21.698 1.00 26.37 179 ALA A C 1
ATOM 2744 O O . ALA A 1 199 ? -33.190 -22.506 -22.684 1.00 34.79 179 ALA A O 1
ATOM 2751 N N . GLU A 1 200 ? -33.378 -21.853 -20.551 1.00 23.22 180 GLU A N 1
ATOM 2752 C CA . GLU A 1 200 ? -34.742 -22.395 -20.406 1.00 29.52 180 GLU A CA 1
ATOM 2753 C C . GLU A 1 200 ? -35.804 -21.297 -20.552 1.00 28.19 180 GLU A C 1
ATOM 2754 O O . GLU A 1 200 ? -36.988 -21.598 -20.753 1.00 30.69 180 GLU A O 1
ATOM 2766 N N . ARG A 1 201 ? -35.390 -20.030 -20.519 1.00 22.96 181 ARG A N 1
ATOM 2767 C CA . ARG A 1 201 ? -36.348 -18.896 -20.492 1.00 25.45 181 ARG A CA 1
ATOM 2768 C C . ARG A 1 201 ? -36.347 -18.026 -21.734 1.00 30.41 181 ARG A C 1
ATOM 2769 O O . ARG A 1 201 ? -37.295 -17.262 -21.939 1.00 27.57 181 ARG A O 1
ATOM 2790 N N . LEU A 1 202 ? -35.305 -18.116 -22.563 1.00 23.21 182 LEU A N 1
ATOM 2791 C CA . LEU A 1 202 ? -35.219 -17.309 -23.752 1.00 20.52 182 LEU A CA 1
ATOM 2792 C C . LEU A 1 202 ? -35.047 -18.172 -25.002 1.00 25.56 182 LEU A C 1
ATOM 2793 O O . LEU A 1 202 ? -34.252 -19.109 -25.006 1.00 29.56 182 LEU A O 1
ATOM 2809 N N . PRO A 1 203 ? -35.812 -17.879 -26.056 1.00 25.27 183 PRO A N 1
ATOM 2810 C CA . PRO A 1 203 ? -35.802 -18.857 -27.164 1.00 26.42 183 PRO A CA 1
ATOM 2811 C C . PRO A 1 203 ? -34.519 -18.847 -28.012 1.00 31.87 183 PRO A C 1
ATOM 2812 O O . PRO A 1 203 ? -34.211 -19.833 -28.668 1.00 38.89 183 PRO A O 1
ATOM 2823 N N . HIS A 1 204 ? -33.806 -17.737 -28.012 1.00 30.04 184 HIS A N 1
ATOM 2824 C CA . HIS A 1 204 ? -32.613 -17.605 -28.846 1.00 33.13 184 HIS A CA 1
ATOM 2825 C C . HIS A 1 204 ? -31.334 -18.147 -28.141 1.00 29.59 184 HIS A C 1
ATOM 2826 O O . HIS A 1 204 ? -30.267 -18.250 -28.759 1.00 29.91 184 HIS A O 1
ATOM 2841 N N . VAL A 1 205 ? -31.458 -18.534 -26.880 1.00 22.58 185 VAL A N 1
ATOM 2842 C CA . VAL A 1 205 ? -30.312 -19.000 -26.062 1.00 20.84 185 VAL A CA 1
ATOM 2843 C C . VAL A 1 205 ? -30.302 -20.519 -25.906 1.00 26.14 185 VAL A C 1
ATOM 2844 O O . VAL A 1 205 ? -31.228 -21.112 -25.348 1.00 25.79 185 VAL A O 1
ATOM 2857 N N . SER A 1 206 ? -29.277 -21.182 -26.434 1.00 20.37 186 SER A N 1
ATOM 2858 C CA . SER A 1 206 ? -29.220 -22.653 -26.358 1.00 21.79 186 SER A CA 1
ATOM 2859 C C . SER A 1 206 ? -28.419 -23.191 -25.201 1.00 25.04 186 SER A C 1
ATOM 2860 O O . SER A 1 206 ? -28.613 -24.319 -24.783 1.00 22.77 186 SER A O 1
ATOM 2868 N N . SER A 1 207 ? -27.513 -22.391 -24.655 1.00 21.08 187 SER A N 1
ATOM 2869 C CA . SER A 1 207 ? -26.661 -22.854 -23.572 1.00 19.21 187 SER A CA 1
ATOM 2870 C C . SER A 1 207 ? -26.015 -21.651 -22.905 1.00 19.65 187 SER A C 1
ATOM 2871 O O . SER A 1 207 ? -25.768 -20.645 -23.601 1.00 19.47 187 SER A O 1
ATOM 2879 N N . VAL A 1 208 ? -25.793 -21.738 -21.590 1.00 21.11 188 VAL A N 1
ATOM 2880 C CA . VAL A 1 208 ? -25.176 -20.652 -20.799 1.00 18.91 188 VAL A CA 1
ATOM 2881 C C . VAL A 1 208 ? -24.120 -21.206 -19.882 1.00 21.37 188 VAL A C 1
ATOM 2882 O O . VAL A 1 208 ? -24.267 -22.292 -19.275 1.00 22.64 188 VAL A O 1
ATOM 2895 N N . ASP A 1 209 ? -23.028 -20.441 -19.778 1.00 20.33 189 ASP A N 1
ATOM 2896 C CA . ASP A 1 209 ? -21.880 -20.755 -18.936 1.00 19.42 189 ASP A CA 1
ATOM 2897 C C . ASP A 1 209 ? -21.632 -19.485 -18.144 1.00 21.55 189 ASP A C 1
ATOM 2898 O O . ASP A 1 209 ? -20.915 -18.582 -18.615 1.00 23.31 189 ASP A O 1
ATOM 2907 N N . LEU A 1 210 ? -22.325 -19.354 -17.000 1.00 20.61 190 LEU A N 1
ATOM 2908 C CA . LEU A 1 210 ? -22.243 -18.171 -16.143 1.00 19.73 190 LEU A CA 1
ATOM 2909 C C . LEU A 1 210 ? -21.284 -18.396 -14.978 1.00 27.81 190 LEU A C 1
ATOM 2910 O O . LEU A 1 210 ? -21.498 -19.272 -14.146 1.00 27.27 190 LEU A O 1
ATOM 2926 N N . ARG A 1 211 ? -20.223 -17.599 -14.921 1.00 21.21 191 ARG A N 1
ATOM 2927 C CA . ARG A 1 211 ? -19.267 -17.687 -13.828 1.00 21.39 191 ARG A CA 1
ATOM 2928 C C . ARG A 1 211 ? -19.476 -16.492 -12.943 1.00 25.31 191 ARG A C 1
ATOM 2929 O O . ARG A 1 211 ? -19.568 -15.379 -13.450 1.00 23.05 191 ARG A O 1
ATOM 2950 N N . GLU A 1 212 ? -19.587 -16.709 -11.627 1.00 21.37 192 GLU A N 1
ATOM 2951 C CA . GLU A 1 212 ? -19.757 -15.597 -10.723 1.00 20.74 192 GLU A CA 1
ATOM 2952 C C . GLU A 1 212 ? -18.730 -15.694 -9.582 1.00 36.18 192 GLU A C 1
ATOM 2953 O O . GLU A 1 212 ? -19.082 -16.034 -8.469 1.00 36.44 192 GLU A O 1
ATOM 2965 N N . PRO A 1 213 ? -17.462 -15.337 -9.871 1.00 33.81 193 PRO A N 1
ATOM 2966 C CA . PRO A 1 213 ? -16.349 -15.520 -8.933 1.00 46.21 193 PRO A CA 1
ATOM 2967 C C . PRO A 1 213 ? -16.568 -14.790 -7.604 1.00 40.73 193 PRO A C 1
ATOM 2968 O O . PRO A 1 213 ? -16.272 -15.333 -6.546 1.00 51.88 193 PRO A O 1
ATOM 2979 N N . SER A 1 214 ? -17.120 -13.590 -7.669 1.00 40.75 194 SER A N 1
ATOM 2980 C CA . SER A 1 214 ? -17.464 -12.822 -6.478 1.00 39.78 194 SER A CA 1
ATOM 2981 C C . SER A 1 214 ? -18.823 -12.173 -6.700 1.00 40.79 194 SER A C 1
ATOM 2982 O O . SER A 1 214 ? -19.198 -11.935 -7.842 1.00 33.19 194 SER A O 1
ATOM 2990 N N . PRO A 1 215 ? -19.552 -11.859 -5.616 1.00 45.05 195 PRO A N 1
ATOM 2991 C CA . PRO A 1 215 ? -20.967 -11.460 -5.716 1.00 47.72 195 PRO A CA 1
ATOM 2992 C C . PRO A 1 215 ? -21.163 -10.246 -6.597 1.00 33.95 195 PRO A C 1
ATOM 2993 O O . PRO A 1 215 ? -20.522 -9.234 -6.364 1.00 34.19 195 PRO A O 1
ATOM 3004 N N . GLY A 1 216 ? -22.007 -10.343 -7.620 1.00 31.24 196 GLY A N 1
ATOM 3005 C CA . GLY A 1 216 ? -22.270 -9.166 -8.442 1.00 32.98 196 GLY A CA 1
ATOM 3006 C C . GLY A 1 216 ? -21.250 -8.880 -9.547 1.00 27.46 196 GLY A C 1
ATOM 3007 O O . GLY A 1 216 ? -21.315 -7.853 -10.214 1.00 25.29 196 GLY A O 1
ATOM 3011 N N . LEU A 1 217 ? -20.297 -9.777 -9.728 1.00 24.25 197 LEU A N 1
ATOM 3012 C CA . LEU A 1 217 ? -19.368 -9.689 -10.841 1.00 20.14 197 LEU A CA 1
ATOM 3013 C C . LEU A 1 217 ? -19.488 -10.987 -11.614 1.00 21.25 197 LEU A C 1
ATOM 3014 O O . LEU A 1 217 ? -19.184 -12.048 -11.084 1.00 27.70 197 LEU A O 1
ATOM 3030 N N . GLN A 1 218 ? -19.941 -10.910 -12.861 1.00 16.16 198 GLN A N 1
ATOM 3031 C CA . GLN A 1 218 ? -20.262 -12.100 -13.644 1.00 16.65 198 GLN A CA 1
ATOM 3032 C C . GLN A 1 218 ? -19.448 -12.155 -14.946 1.00 16.47 198 GLN A C 1
ATOM 3033 O O . GLN A 1 218 ? -19.232 -11.090 -15.574 1.00 16.12 198 GLN A O 1
ATOM 3047 N N . VAL A 1 219 ? -19.027 -13.369 -15.342 1.00 15.39 199 VAL A N 1
ATOM 3048 C CA . VAL A 1 219 ? -18.508 -13.618 -16.661 1.00 16.25 199 VAL A CA 1
ATOM 3049 C C . VAL A 1 219 ? -19.568 -14.481 -17.332 1.00 16.49 199 VAL A C 1
ATOM 3050 O O . VAL A 1 219 ? -19.812 -15.614 -16.935 1.00 19.42 199 VAL A O 1
ATOM 3063 N N . LEU A 1 220 ? -20.252 -13.886 -18.288 1.00 17.44 200 LEU A N 1
ATOM 3064 C CA . LEU A 1 220 ? -21.402 -14.544 -18.930 1.00 15.74 200 LEU A CA 1
ATOM 3065 C C . LEU A 1 220 ? -20.983 -14.983 -20.302 1.00 18.41 200 LEU A C 1
ATOM 3066 O O . LEU A 1 220 ? -20.691 -14.168 -21.159 1.00 20.12 200 LEU A O 1
ATOM 3082 N N . ARG A 1 221 ? -20.896 -16.296 -20.486 1.00 14.74 201 ARG A N 1
ATOM 3083 C CA . ARG A 1 221 ? -20.697 -16.867 -21.781 1.00 14.27 201 ARG A CA 1
ATOM 3084 C C . ARG A 1 221 ? -21.967 -17.550 -22.203 1.00 17.73 201 ARG A C 1
ATOM 3085 O O . ARG A 1 221 ? -22.565 -18.293 -21.415 1.00 21.20 201 ARG A O 1
ATOM 3106 N N . MET A 1 222 ? -22.407 -17.251 -23.410 1.00 17.54 202 MET A N 1
ATOM 3107 C CA . MET A 1 222 ? -23.640 -17.894 -23.870 1.00 19.77 202 MET A CA 1
ATOM 3108 C C . MET A 1 222 ? -23.645 -18.202 -25.336 1.00 18.96 202 MET A C 1
ATOM 3109 O O . MET A 1 222 ? -22.967 -17.566 -26.119 1.00 17.89 202 MET A O 1
ATOM 3123 N N . ASP A 1 223 ? -24.384 -19.266 -25.652 1.00 18.70 203 ASP A N 1
ATOM 3124 C CA . ASP A 1 223 ? -24.618 -19.742 -26.993 1.00 19.24 203 ASP A CA 1
ATOM 3125 C C . ASP A 1 223 ? -25.961 -19.273 -27.485 1.00 20.13 203 ASP A C 1
ATOM 3126 O O . ASP A 1 223 ? -26.990 -19.480 -26.810 1.00 21.56 203 ASP A O 1
ATOM 3135 N N . THR A 1 224 ? -25.958 -18.627 -28.633 1.00 21.13 204 THR A N 1
ATOM 3136 C CA . THR A 1 224 ? -27.184 -18.089 -29.201 1.00 23.03 204 THR A CA 1
ATOM 3137 C C . THR A 1 224 ? -27.333 -18.492 -30.659 1.00 26.80 204 THR A C 1
ATOM 3138 O O . THR A 1 224 ? -26.357 -18.836 -31.307 1.00 22.64 204 THR A O 1
ATOM 3149 N N . ARG A 1 225 ? -28.569 -18.445 -31.149 1.00 26.01 205 ARG A N 1
ATOM 3150 C CA . ARG A 1 225 ? -28.818 -18.572 -32.579 1.00 28.26 205 ARG A CA 1
ATOM 3151 C C . ARG A 1 225 ? -29.419 -17.280 -33.074 1.00 33.29 205 ARG A C 1
ATOM 3152 O O . ARG A 1 225 ? -30.402 -16.807 -32.516 1.00 30.75 205 ARG A O 1
ATOM 3173 N N . ALA A 1 226 ? -28.856 -16.736 -34.152 1.00 31.09 206 ALA A N 1
ATOM 3174 C CA . ALA A 1 226 ? -29.295 -15.460 -34.678 1.00 34.84 206 ALA A CA 1
ATOM 3175 C C . ALA A 1 226 ? -30.380 -15.668 -35.739 1.00 40.27 206 ALA A C 1
ATOM 3176 O O . ALA A 1 226 ? -30.647 -16.801 -36.164 1.00 42.32 206 ALA A O 1
ATOM 3183 N N . LYS A 1 227 ? -30.994 -14.567 -36.160 1.00 45.17 207 LYS A N 1
ATOM 3184 C CA . LYS A 1 227 ? -32.068 -14.606 -37.155 1.00 50.06 207 LYS A CA 1
ATOM 3185 C C . LYS A 1 227 ? -31.634 -15.277 -38.471 1.00 47.06 207 LYS A C 1
ATOM 3186 O O . LYS A 1 227 ? -32.376 -16.074 -39.047 1.00 41.26 207 LYS A O 1
ATOM 3194 N N . ASP A 1 228 ? -30.424 -14.968 -38.926 1.00 42.98 208 ASP A N 1
ATOM 3195 C CA . ASP A 1 228 ? -29.935 -15.491 -40.201 1.00 37.96 208 ASP A CA 1
ATOM 3196 C C . ASP A 1 228 ? -29.417 -16.930 -40.125 1.00 40.65 208 ASP A C 1
ATOM 3197 O O . ASP A 1 228 ? -28.830 -17.437 -41.084 1.00 38.21 208 ASP A O 1
ATOM 3206 N N . GLY A 1 229 ? -29.639 -17.589 -38.993 1.00 32.65 209 GLY A N 1
ATOM 3207 C CA . GLY A 1 229 ? -29.296 -18.985 -38.848 1.00 31.14 209 GLY A CA 1
ATOM 3208 C C . GLY A 1 229 ? -27.858 -19.201 -38.423 1.00 30.00 209 GLY A C 1
ATOM 3209 O O . GLY A 1 229 ? -27.407 -20.330 -38.285 1.00 33.16 209 GLY A O 1
ATOM 3213 N N . SER A 1 230 ? -27.115 -18.120 -38.234 1.00 28.49 210 SER A N 1
ATOM 3214 C CA . SER A 1 230 ? -25.761 -18.256 -37.730 1.00 28.82 210 SER A CA 1
ATOM 3215 C C . SER A 1 230 ? -25.860 -18.482 -36.232 1.00 27.72 210 SER A C 1
ATOM 3216 O O . SER A 1 230 ? -26.834 -18.052 -35.604 1.00 27.44 210 SER A O 1
ATOM 3224 N N . VAL A 1 231 ? -24.851 -19.123 -35.673 1.00 24.14 211 VAL A N 1
ATOM 3225 C CA . VAL A 1 231 ? -24.813 -19.361 -34.241 1.00 25.59 211 VAL A CA 1
ATOM 3226 C C . VAL A 1 231 ? -23.536 -18.772 -33.638 1.00 26.25 211 VAL A C 1
ATOM 3227 O O . VAL A 1 231 ? -22.527 -18.583 -34.322 1.00 25.41 211 VAL A O 1
ATOM 3240 N N . HIS A 1 232 ? -23.607 -18.452 -32.358 1.00 23.87 212 HIS A N 1
ATOM 3241 C CA . HIS A 1 232 ? -22.547 -17.706 -31.694 1.00 25.11 212 HIS A CA 1
ATOM 3242 C C . HIS A 1 232 ? -22.282 -18.177 -30.283 1.00 25.50 212 HIS A C 1
ATOM 3243 O O . HIS A 1 232 ? -23.144 -18.744 -29.617 1.00 20.41 212 HIS A O 1
ATOM 3258 N N . THR A 1 233 ? -21.040 -17.973 -29.847 1.00 22.55 213 THR A N 1
ATOM 3259 C CA . THR A 1 233 ? -20.637 -18.153 -28.468 1.00 19.75 213 THR A CA 1
ATOM 3260 C C . THR A 1 233 ? -19.936 -16.847 -28.067 1.00 22.53 213 THR A C 1
ATOM 3261 O O . THR A 1 233 ? -18.947 -16.479 -28.673 1.00 21.37 213 THR A O 1
ATOM 3272 N N . THR A 1 234 ? -20.501 -16.157 -27.085 1.00 16.63 214 THR A N 1
ATOM 3273 C CA . THR A 1 234 ? -20.154 -14.779 -26.777 1.00 19.17 214 THR A CA 1
ATOM 3274 C C . THR A 1 234 ? -19.947 -14.592 -25.287 1.00 20.79 214 THR A C 1
ATOM 3275 O O . THR A 1 234 ? -20.720 -15.119 -24.495 1.00 18.18 214 THR A O 1
ATOM 3286 N N . GLU A 1 235 ? -18.920 -13.824 -24.910 1.00 18.90 215 GLU A N 1
ATOM 3287 C CA . GLU A 1 235 ? -18.647 -13.532 -23.514 1.00 16.57 215 GLU A CA 1
ATOM 3288 C C . GLU A 1 235 ? -18.838 -12.053 -23.266 1.00 18.89 215 GLU A C 1
ATOM 3289 O O . GLU A 1 235 ? -18.427 -11.221 -24.080 1.00 16.46 215 GLU A O 1
ATOM 3301 N N . SER A 1 236 ? -19.456 -11.733 -22.137 1.00 16.75 216 SER A N 1
ATOM 3302 C CA . SER A 1 236 ? -19.445 -10.396 -21.576 1.00 15.67 216 SER A CA 1
ATOM 3303 C C . SER A 1 236 ? -19.142 -10.452 -20.083 1.00 18.63 216 SER A C 1
ATOM 3304 O O . SER A 1 236 ? -19.340 -11.487 -19.432 1.00 18.55 216 SER A O 1
ATOM 3312 N N . VAL A 1 237 ? -18.680 -9.334 -19.541 1.00 15.19 217 VAL A N 1
ATOM 3313 C CA . VAL A 1 237 ? -18.477 -9.207 -18.107 1.00 14.25 217 VAL A CA 1
ATOM 3314 C C . VAL A 1 237 ? -19.524 -8.214 -17.602 1.00 13.81 217 VAL A C 1
ATOM 3315 O O . VAL A 1 237 ? -19.716 -7.155 -18.219 1.00 14.82 217 VAL A O 1
ATOM 3328 N N . ARG A 1 238 ? -20.262 -8.594 -16.570 1.00 15.74 218 ARG A N 1
ATOM 3329 C CA . ARG A 1 238 ? -21.342 -7.780 -16.032 1.00 15.75 218 ARG A CA 1
ATOM 3330 C C . ARG A 1 238 ? -21.093 -7.430 -14.565 1.00 18.01 218 ARG A C 1
ATOM 3331 O O . ARG A 1 238 ? -20.563 -8.225 -13.790 1.00 18.56 218 ARG A O 1
ATOM 3352 N N . VAL A 1 239 ? -21.492 -6.227 -14.222 1.00 16.17 219 VAL A N 1
ATOM 3353 C CA . VAL A 1 239 ? -21.498 -5.751 -12.873 1.00 18.05 219 VAL A CA 1
ATOM 3354 C C . VAL A 1 239 ? -22.956 -5.479 -12.445 1.00 17.29 219 VAL A C 1
ATOM 3355 O O . VAL A 1 239 ? -23.654 -4.643 -13.045 1.00 19.51 219 VAL A O 1
ATOM 3368 N N . CYS A 1 240 ? -23.364 -6.153 -11.380 1.00 18.80 220 CYS A N 1
ATOM 3369 C CA . CYS A 1 240 ? -24.763 -6.195 -10.947 1.00 18.48 220 CYS A CA 1
ATOM 3370 C C . CYS A 1 240 ? -24.971 -5.443 -9.614 1.00 25.39 220 CYS A C 1
ATOM 3371 O O . CYS A 1 240 ? -24.273 -5.681 -8.628 1.00 28.31 220 CYS A O 1
ATOM 3379 N N . PHE A 1 241 ? -25.955 -4.563 -9.604 1.00 21.68 221 PHE A N 1
ATOM 3380 C CA . PHE A 1 241 ? -26.300 -3.714 -8.456 1.00 22.51 221 PHE A CA 1
ATOM 3381 C C . PHE A 1 241 ? -27.789 -3.968 -8.114 1.00 20.39 221 PHE A C 1
ATOM 3382 O O . PHE A 1 241 ? -28.656 -3.423 -8.767 1.00 24.41 221 PHE A O 1
ATOM 3399 N N . PRO A 1 242 ? -28.055 -4.831 -7.128 1.00 23.08 222 PRO A N 1
ATOM 3400 C CA . PRO A 1 242 ? -29.426 -5.184 -6.734 1.00 25.69 222 PRO A CA 1
ATOM 3401 C C . PRO A 1 242 ? -30.184 -3.959 -6.271 1.00 29.73 222 PRO A C 1
ATOM 3402 O O . PRO A 1 242 ? -29.586 -3.251 -5.473 1.00 28.57 222 PRO A O 1
ATOM 3413 N N . HIS A 1 243 ? -31.390 -3.645 -6.754 1.00 26.47 223 HIS A N 1
ATOM 3414 C CA . HIS A 1 243 ? -32.088 -4.328 -7.824 1.00 25.10 223 HIS A CA 1
ATOM 3415 C C . HIS A 1 243 ? -32.370 -3.342 -8.921 1.00 31.02 223 HIS A C 1
ATOM 3416 O O . HIS A 1 243 ? -33.451 -3.357 -9.499 1.00 30.13 223 HIS A O 1
ATOM 3431 N N . HIS A 1 244 ? -31.388 -2.514 -9.253 1.00 22.99 224 HIS A N 1
ATOM 3432 C CA . HIS A 1 244 ? -31.646 -1.401 -10.138 1.00 24.91 224 HIS A CA 1
ATOM 3433 C C . HIS A 1 244 ? -30.769 -1.261 -11.393 1.00 25.48 224 HIS A C 1
ATOM 3434 O O . HIS A 1 244 ? -31.109 -0.500 -12.320 1.00 24.10 224 HIS A O 1
ATOM 3449 N N . ARG A 1 245 ? -29.656 -1.982 -11.468 1.00 21.73 225 ARG A N 1
ATOM 3450 C CA . ARG A 1 245 ? -28.762 -1.776 -12.573 1.00 19.71 225 ARG A CA 1
ATOM 3451 C C . ARG A 1 245 ? -27.859 -2.957 -12.810 1.00 17.61 225 ARG A C 1
ATOM 3452 O O . ARG A 1 245 ? -27.375 -3.563 -11.882 1.00 19.55 225 ARG A O 1
ATOM 3473 N N . ILE A 1 246 ? -27.649 -3.246 -14.083 1.00 18.48 226 ILE A N 1
ATOM 3474 C CA . ILE A 1 246 ? -26.649 -4.225 -14.510 1.00 18.89 226 ILE A CA 1
ATOM 3475 C C . ILE A 1 246 ? -25.892 -3.596 -15.668 1.00 18.23 226 ILE A C 1
ATOM 3476 O O . ILE A 1 246 ? -26.477 -3.234 -16.702 1.00 21.17 226 ILE A O 1
ATOM 3492 N N . VAL A 1 247 ? -24.583 -3.415 -15.481 1.00 15.84 227 VAL A N 1
ATOM 3493 C CA . VAL A 1 247 ? -23.727 -2.804 -16.478 1.00 15.49 227 VAL A CA 1
ATOM 3494 C C . VAL A 1 247 ? -22.806 -3.861 -17.077 1.00 16.49 227 VAL A C 1
ATOM 3495 O O . VAL A 1 247 ? -22.336 -4.738 -16.337 1.00 18.97 227 VAL A O 1
ATOM 3508 N N . TYR A 1 248 ? -22.571 -3.835 -18.374 1.00 14.99 228 TYR A N 1
ATOM 3509 C CA . TYR A 1 248 ? -21.738 -4.877 -18.963 1.00 17.91 228 TYR A CA 1
ATOM 3510 C C . TYR A 1 248 ? -20.919 -4.397 -20.130 1.00 17.01 228 TYR A C 1
ATOM 3511 O O . TYR A 1 248 ? -21.151 -3.304 -20.690 1.00 18.00 228 TYR A O 1
ATOM 3529 N N . LYS A 1 249 ? -19.922 -5.211 -20.453 1.00 15.94 229 LYS A N 1
ATOM 3530 C CA . LYS A 1 249 ? -19.080 -5.012 -21.615 1.00 15.93 229 LYS A CA 1
ATOM 3531 C C . LYS A 1 249 ? -18.869 -6.341 -22.291 1.00 20.37 229 LYS A C 1
ATOM 3532 O O . LYS A 1 249 ? -18.574 -7.345 -21.609 1.00 18.56 229 LYS A O 1
ATOM 3551 N N . GLN A 1 250 ? -19.012 -6.344 -23.616 1.00 17.95 230 GLN A N 1
ATOM 3552 C CA . GLN A 1 250 ? -18.754 -7.536 -24.413 1.00 18.64 230 GLN A CA 1
ATOM 3553 C C . GLN A 1 250 ? -17.259 -7.697 -24.614 1.00 20.42 230 GLN A C 1
ATOM 3554 O O . GLN A 1 250 ? -16.572 -6.783 -25.088 1.00 21.80 230 GLN A O 1
ATOM 3568 N N . THR A 1 251 ? -16.732 -8.852 -24.239 1.00 18.13 231 THR A N 1
ATOM 3569 C CA . THR A 1 251 ? -15.281 -9.053 -24.311 1.00 19.59 231 THR A CA 1
ATOM 3570 C C . THR A 1 251 ? -14.813 -9.860 -25.513 1.00 25.41 231 THR A C 1
ATOM 3571 O O . THR A 1 251 ? -13.620 -9.838 -25.851 1.00 28.36 231 THR A O 1
ATOM 3582 N N . THR A 1 252 ? -15.734 -10.553 -26.176 1.00 21.40 232 THR A N 1
ATOM 3583 C CA . THR A 1 252 ? -15.443 -11.253 -27.418 1.00 18.41 232 THR A CA 1
ATOM 3584 C C . THR A 1 252 ? -16.255 -10.561 -28.515 1.00 23.33 232 THR A C 1
ATOM 3585 O O . THR A 1 252 ? -17.473 -10.708 -28.575 1.00 22.90 232 THR A O 1
ATOM 3596 N N . LEU A 1 253 ? -15.592 -9.768 -29.347 1.00 24.37 233 LEU A N 1
ATOM 3597 C CA . LEU A 1 253 ? -16.311 -8.925 -30.301 1.00 22.59 233 LEU A CA 1
ATOM 3598 C C . LEU A 1 253 ? -16.292 -9.497 -31.719 1.00 20.26 233 LEU A C 1
ATOM 3599 O O . LEU A 1 253 ? -15.286 -10.070 -32.142 1.00 25.37 233 LEU A O 1
ATOM 3615 N N . PRO A 1 254 ? -17.415 -9.350 -32.420 1.00 24.58 234 PRO A N 1
ATOM 3616 C CA . PRO A 1 254 ? -17.559 -9.728 -33.817 1.00 30.74 234 PRO A CA 1
ATOM 3617 C C . PRO A 1 254 ? -16.819 -8.744 -34.706 1.00 32.20 234 PRO A C 1
ATOM 3618 O O . PRO A 1 254 ? -16.393 -7.676 -34.225 1.00 25.96 234 PRO A O 1
ATOM 3629 N N . ALA A 1 255 ? -16.679 -9.087 -35.983 1.00 30.81 235 ALA A N 1
ATOM 3630 C CA . ALA A 1 255 ? -15.854 -8.289 -36.888 1.00 30.20 235 ALA A CA 1
ATOM 3631 C C . ALA A 1 255 ? -16.314 -6.839 -37.010 1.00 28.85 235 ALA A C 1
ATOM 3632 O O . ALA A 1 255 ? -15.479 -5.970 -37.218 1.00 31.49 235 ALA A O 1
ATOM 3639 N N . LEU A 1 256 ? -17.611 -6.576 -36.865 1.00 27.57 236 LEU A N 1
ATOM 3640 C CA . LEU A 1 256 ? -18.168 -5.215 -37.087 1.00 29.44 236 LEU A CA 1
ATOM 3641 C C . LEU A 1 256 ? -18.087 -4.240 -35.923 1.00 30.31 236 LEU A C 1
ATOM 3642 O O . LEU A 1 256 ? -18.363 -3.046 -36.098 1.00 27.85 236 LEU A O 1
ATOM 3658 N N . MET A 1 257 ? -17.753 -4.720 -34.726 1.00 24.77 237 MET A N 1
ATOM 3659 C CA . MET A 1 257 ? -17.726 -3.853 -33.553 1.00 27.39 237 MET A CA 1
ATOM 3660 C C . MET A 1 257 ? -16.334 -3.824 -32.946 1.00 25.53 237 MET A C 1
ATOM 3661 O O . MET A 1 257 ? -15.692 -4.861 -32.757 1.00 27.02 237 MET A O 1
ATOM 3675 N N . THR A 1 258 ? -15.862 -2.622 -32.652 1.00 24.52 238 THR A N 1
ATOM 3676 C CA . THR A 1 258 ? -14.650 -2.460 -31.876 1.00 24.81 238 THR A CA 1
ATOM 3677 C C . THR A 1 258 ? -14.976 -2.330 -30.387 1.00 23.91 238 THR A C 1
ATOM 3678 O O . THR A 1 258 ? -14.116 -2.580 -29.548 1.00 23.69 238 THR A O 1
ATOM 3689 N N . LEU A 1 259 ? -16.208 -1.941 -30.068 1.00 21.91 239 LEU A N 1
ATOM 3690 C CA . LEU A 1 259 ? -16.659 -1.850 -28.688 1.00 22.41 239 LEU A CA 1
ATOM 3691 C C . LEU A 1 259 ? -18.142 -2.114 -28.630 1.00 18.55 239 LEU A C 1
ATOM 3692 O O . LEU A 1 259 ? -18.895 -1.702 -29.503 1.00 22.06 239 LEU A O 1
ATOM 3708 N N . HIS A 1 260 ? -18.573 -2.784 -27.57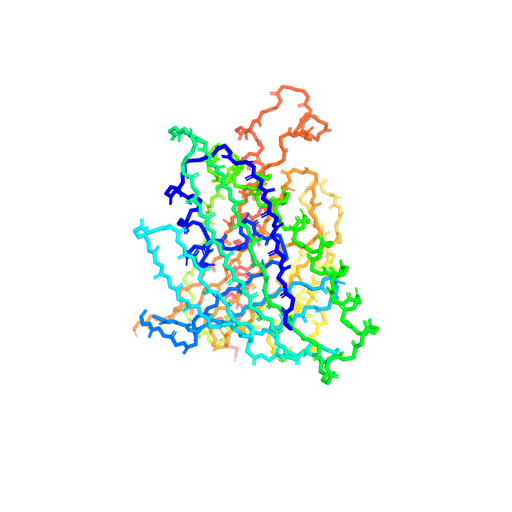2 1.00 19.01 240 HIS A N 1
ATOM 3709 C CA . HIS A 1 260 ? -19.980 -2.914 -27.281 1.00 17.20 240 HIS A CA 1
ATOM 3710 C C . HIS A 1 260 ? -20.152 -2.986 -25.771 1.00 17.27 240 HIS A C 1
ATOM 3711 O O . HIS A 1 260 ? -19.731 -3.953 -25.140 1.00 19.54 240 HIS A O 1
ATOM 3726 N N . THR A 1 261 ? -20.762 -1.963 -25.214 1.00 18.28 241 THR A N 1
ATOM 3727 C CA . THR A 1 261 ? -21.091 -1.908 -23.817 1.00 15.90 241 THR A CA 1
ATOM 3728 C C . THR A 1 261 ? -22.604 -1.730 -23.724 1.00 19.42 241 THR A C 1
ATOM 3729 O O . THR A 1 261 ? -23.270 -1.334 -24.699 1.00 20.76 241 THR A O 1
ATOM 3740 N N . GLY A 1 262 ? -23.146 -2.040 -22.569 1.00 18.25 242 GLY A N 1
ATOM 3741 C CA . GLY A 1 262 ? -24.571 -1.884 -22.341 1.00 20.75 242 GLY A CA 1
ATOM 3742 C C . GLY A 1 262 ? -24.908 -1.739 -20.883 1.00 21.02 242 GLY A C 1
ATOM 3743 O O . GLY A 1 262 ? -24.067 -1.906 -19.990 1.00 17.18 242 GLY A O 1
ATOM 3747 N N . ARG A 1 263 ? -26.168 -1.411 -20.628 1.00 19.24 243 ARG A N 1
ATOM 3748 C CA . ARG A 1 263 ? -26.645 -1.164 -19.302 1.00 19.21 243 ARG A CA 1
ATOM 3749 C C . ARG A 1 263 ? -28.146 -1.528 -19.246 1.00 21.64 243 ARG A C 1
ATOM 3750 O O . ARG A 1 263 ? -28.918 -1.094 -20.111 1.00 22.20 243 ARG A O 1
ATOM 3771 N N . TRP A 1 264 ? -28.506 -2.340 -18.267 1.00 19.24 244 TRP A N 1
ATOM 3772 C CA . TRP A 1 264 ? -29.911 -2.585 -17.916 1.00 20.83 244 TRP A CA 1
ATOM 3773 C C . TRP A 1 264 ? -30.234 -1.704 -16.716 1.00 21.82 244 TRP A C 1
ATOM 3774 O O . TRP A 1 264 ? -29.473 -1.698 -15.742 1.00 22.30 244 TRP A O 1
ATOM 3795 N N . ASP A 1 265 ? -31.367 -0.999 -16.747 1.00 19.71 245 ASP A N 1
ATOM 3796 C CA . ASP A 1 265 ? -31.819 -0.204 -15.616 1.00 22.47 245 ASP A CA 1
ATOM 3797 C C . ASP A 1 265 ? -33.254 -0.584 -15.276 1.00 21.41 245 ASP A C 1
ATOM 3798 O O . ASP A 1 265 ? -34.039 -0.859 -16.168 1.00 22.40 245 ASP A O 1
ATOM 3807 N N . PHE A 1 266 ? -33.536 -0.660 -13.988 1.00 24.01 246 PHE A N 1
ATOM 3808 C CA . PHE A 1 266 ? -34.860 -1.041 -13.485 1.00 24.29 246 PHE A CA 1
ATOM 3809 C C . PHE A 1 266 ? -35.237 0.018 -12.494 1.00 28.75 246 PHE A C 1
ATOM 3810 O O . PHE A 1 266 ? -34.699 0.077 -11.396 1.00 29.62 246 PHE A O 1
ATOM 3827 N N . ALA A 1 267 ? -36.116 0.902 -12.935 1.00 26.78 247 ALA A N 1
ATOM 3828 C CA . ALA A 1 267 ? -36.509 2.070 -12.150 1.00 26.69 247 ALA A CA 1
ATOM 3829 C C . ALA A 1 267 ? -37.935 1.888 -11.613 1.00 35.42 247 ALA A C 1
ATOM 3830 O O . ALA A 1 267 ? -38.848 1.669 -12.393 1.00 31.64 247 ALA A O 1
ATOM 3837 N N . GLU A 1 268 ? -38.112 1.954 -10.295 1.00 38.22 248 GLU A N 1
ATOM 3838 C CA . GLU A 1 268 ? -39.448 1.856 -9.700 1.00 48.86 248 GLU A CA 1
ATOM 3839 C C . GLU A 1 268 ? -40.193 3.169 -9.848 1.00 50.04 248 GLU A C 1
ATOM 3840 O O . GLU A 1 268 ? -39.671 4.230 -9.533 1.00 50.33 248 GLU A O 1
ATOM 3852 N N . GLU A 1 269 ? -41.411 3.082 -10.366 1.00 55.80 249 GLU A N 1
ATOM 3853 C CA . GLU A 1 269 ? -42.276 4.241 -10.516 1.00 57.22 249 GLU A CA 1
ATOM 3854 C C . GLU A 1 269 ? -43.102 4.421 -9.245 1.00 60.91 249 GLU A C 1
ATOM 3855 O O . GLU A 1 269 ? -43.281 3.464 -8.476 1.00 56.70 249 GLU A O 1
ATOM 3867 N N . PRO A 1 270 ? -43.609 5.643 -9.016 1.00 70.14 250 PRO A N 1
ATOM 3868 C CA . PRO A 1 270 ? -44.409 5.903 -7.814 1.00 73.17 250 PRO A CA 1
ATOM 3869 C C . PRO A 1 270 ? -45.808 5.295 -7.906 1.00 63.41 250 PRO A C 1
ATOM 3870 O O . PRO A 1 270 ? -46.160 4.496 -7.038 1.00 69.87 250 PRO A O 1
ATOM 3881 N N . GLY A 1 273 ? -45.378 0.728 -10.849 1.00 41.30 253 GLY A N 1
ATOM 3882 C CA . GLY A 1 273 ? -44.709 -0.208 -11.759 1.00 36.84 253 GLY A CA 1
ATOM 3883 C C . GLY A 1 273 ? -43.179 -0.094 -11.821 1.00 40.12 253 GLY A C 1
ATOM 3884 O O . GLY A 1 273 ? -42.552 0.565 -10.990 1.00 36.08 253 GLY A O 1
ATOM 3888 N N . THR A 1 274 ? -42.580 -0.760 -12.806 1.00 27.52 254 THR A N 1
ATOM 3889 C CA . THR A 1 274 ? -41.133 -0.666 -13.082 1.00 29.72 254 THR A CA 1
ATOM 3890 C C . THR A 1 274 ? -40.951 -0.192 -14.521 1.00 30.74 254 THR A C 1
ATOM 3891 O O . THR A 1 274 ? -41.662 -0.683 -15.401 1.00 32.57 254 THR A O 1
ATOM 3902 N N . THR A 1 275 ? -40.031 0.743 -14.807 1.00 24.71 255 THR A N 1
ATOM 3903 C CA . THR A 1 275 ? -39.661 0.914 -16.206 1.00 27.19 255 THR A CA 1
ATOM 3904 C C . THR A 1 275 ? -38.263 0.301 -16.371 1.00 27.15 255 THR A C 1
ATOM 3905 O O . THR A 1 275 ? -37.312 0.627 -15.653 1.00 28.01 255 THR A O 1
ATOM 3916 N N . ALA A 1 276 ? -38.229 -0.685 -17.248 1.00 25.91 256 ALA A N 1
ATOM 3917 C CA . ALA A 1 276 ? -37.033 -1.474 -17.524 1.00 24.30 256 ALA A CA 1
ATOM 3918 C C . ALA A 1 276 ? -36.479 -1.017 -18.844 1.00 22.07 256 ALA A C 1
ATOM 3919 O O . ALA A 1 276 ? -37.187 -0.930 -19.829 1.00 28.25 256 ALA A O 1
ATOM 3926 N N . SER A 1 277 ? -35.181 -0.743 -18.875 1.00 23.27 257 SER A N 1
ATOM 3927 C CA . SER A 1 277 ? -34.546 -0.340 -20.094 1.00 20.48 257 SER A CA 1
ATOM 3928 C C . SER A 1 277 ? -33.261 -1.104 -20.359 1.00 19.70 257 SER A C 1
ATOM 3929 O O . SER A 1 277 ? -32.625 -1.565 -19.439 1.00 20.73 257 SER A O 1
ATOM 3937 N N . SER A 1 278 ? -32.933 -1.216 -21.632 1.00 21.52 258 SER A N 1
ATOM 3938 C CA . SER A 1 278 ? -31.708 -1.821 -22.136 1.00 23.97 258 SER A CA 1
ATOM 3939 C C . SER A 1 278 ? -31.027 -0.810 -23.037 1.00 25.72 258 SER A C 1
ATOM 3940 O O . SER A 1 278 ? -31.561 -0.477 -24.104 1.00 23.83 258 SER A O 1
ATOM 3948 N N . GLU A 1 279 ? -29.858 -0.330 -22.606 1.00 21.87 259 GLU A N 1
ATOM 3949 C CA . GLU A 1 279 ? -29.063 0.626 -23.371 1.00 23.68 259 GLU A CA 1
ATOM 3950 C C . GLU A 1 279 ? -27.889 -0.071 -24.023 1.00 26.03 259 GLU A C 1
ATOM 3951 O O . GLU A 1 279 ? -27.341 -1.010 -23.456 1.00 21.75 259 GLU A O 1
ATOM 3963 N N . HIS A 1 280 ? -27.516 0.378 -25.196 1.00 23.63 260 HIS A N 1
ATOM 3964 C CA . HIS A 1 280 ? -26.342 -0.108 -25.860 1.00 22.30 260 HIS A CA 1
ATOM 3965 C C . HIS A 1 280 ? -25.499 1.031 -26.382 1.00 26.36 260 HIS A C 1
ATOM 3966 O O . HIS A 1 280 ? -26.015 1.942 -26.915 1.00 24.32 260 HIS A O 1
ATOM 3973 N N . THR A 1 281 ? -24.201 0.915 -26.215 1.00 21.39 261 THR A N 1
ATOM 3974 C CA . THR A 1 281 ? -23.234 1.797 -26.878 1.00 25.42 261 THR A CA 1
ATOM 3975 C C . THR A 1 281 ? -22.312 0.947 -27.767 1.00 24.39 261 THR A C 1
ATOM 3976 O O . THR A 1 281 ? -21.708 -0.085 -27.330 1.00 21.78 261 THR A O 1
ATOM 3987 N N . VAL A 1 282 ? -22.200 1.362 -29.031 1.00 22.72 262 VAL A N 1
ATOM 3988 C CA . VAL A 1 282 ? -21.399 0.643 -29.988 1.00 20.55 262 VAL A CA 1
ATOM 3989 C C . VAL A 1 282 ? -20.399 1.569 -30.672 1.00 26.55 262 VAL A C 1
ATOM 3990 O O . VAL A 1 282 ? -20.740 2.701 -30.977 1.00 26.45 262 VAL A O 1
ATOM 4003 N N . VAL A 1 283 ? -19.192 1.064 -30.888 1.00 25.12 263 VAL A N 1
ATOM 4004 C CA . VAL A 1 283 ? -18.240 1.661 -31.827 1.00 24.83 263 VAL A CA 1
ATOM 4005 C C . VAL A 1 283 ? -18.025 0.690 -32.969 1.00 23.17 263 VAL A C 1
ATOM 4006 O O . VAL A 1 283 ? -17.678 -0.478 -32.764 1.00 25.22 263 VAL A O 1
ATOM 4019 N N . LEU A 1 284 ? -18.214 1.161 -34.201 1.00 22.34 264 LEU A N 1
ATOM 4020 C CA . LEU A 1 284 ? -18.027 0.294 -35.364 1.00 25.13 264 LEU A CA 1
ATOM 4021 C C . LEU A 1 284 ? -16.578 0.094 -35.777 1.00 33.71 264 LEU A C 1
ATOM 4022 O O . LEU A 1 284 ? -15.716 0.928 -35.528 1.00 34.19 264 LEU A O 1
ATOM 4038 N N . ASN A 1 285 ? -16.328 -1.058 -36.390 1.00 27.68 265 ASN A N 1
ATOM 4039 C CA . ASN A 1 285 ? -15.041 -1.405 -36.953 1.00 32.42 265 ASN A CA 1
ATOM 4040 C C . ASN A 1 285 ? -15.231 -1.256 -38.453 1.00 40.13 265 ASN A C 1
ATOM 4041 O O . ASN A 1 285 ? -15.870 -2.094 -39.087 1.00 36.58 265 ASN A O 1
ATOM 4052 N N . THR A 1 286 ? -14.726 -0.176 -39.021 1.00 34.00 266 THR A N 1
ATOM 4053 C CA . THR A 1 286 ? -14.985 0.092 -40.432 1.00 36.23 266 THR A CA 1
ATOM 4054 C C . THR A 1 286 ? -14.167 -0.838 -41.324 1.00 37.60 266 THR A C 1
ATOM 4055 O O . THR A 1 286 ? -14.544 -1.079 -42.454 1.00 39.27 266 THR A O 1
ATOM 4066 N N . ALA A 1 287 ? -13.065 -1.380 -40.809 1.00 33.34 267 ALA A N 1
ATOM 4067 C CA . ALA A 1 287 ? -12.156 -2.204 -41.612 1.00 39.54 267 ALA A CA 1
ATOM 4068 C C . ALA A 1 287 ? -12.815 -3.470 -42.143 1.00 45.12 267 ALA A C 1
ATOM 4069 O O . ALA A 1 287 ? -12.358 -4.047 -43.137 1.00 41.76 267 ALA A O 1
ATOM 4076 N N . ASN A 1 288 ? -13.872 -3.912 -41.471 1.00 36.75 268 ASN A N 1
ATOM 4077 C CA . ASN A 1 288 ? -14.499 -5.187 -41.800 1.00 40.66 268 ASN A CA 1
ATOM 4078 C C . ASN A 1 288 ? -15.889 -5.079 -42.422 1.00 36.86 268 ASN A C 1
ATOM 4079 O O . ASN A 1 288 ? -16.533 -6.095 -42.661 1.00 41.68 268 ASN A O 1
ATOM 4090 N N . ILE A 1 289 ? -16.347 -3.862 -42.697 1.00 37.76 269 ILE A N 1
ATOM 4091 C CA . ILE A 1 289 ? -17.709 -3.663 -43.179 1.00 37.09 269 ILE A CA 1
ATOM 4092 C C . ILE A 1 289 ? -17.910 -4.318 -44.550 1.00 41.16 269 ILE A C 1
ATOM 4093 O O . ILE A 1 289 ? -18.945 -4.946 -44.805 1.00 38.35 269 ILE A O 1
ATOM 4109 N N . ALA A 1 290 ? -16.916 -4.179 -45.419 1.00 4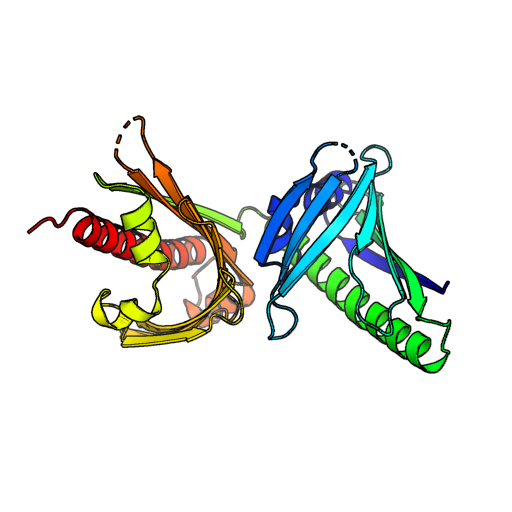1.75 270 ALA A N 1
ATOM 4110 C CA . ALA A 1 290 ? -17.006 -4.730 -46.774 1.00 46.61 270 ALA A CA 1
ATOM 4111 C C . ALA A 1 290 ? -16.912 -6.255 -46.758 1.00 48.32 270 ALA A C 1
ATOM 4112 O O . ALA A 1 290 ? -17.695 -6.939 -47.413 1.00 48.97 270 ALA A O 1
ATOM 4119 N N . LYS A 1 291 ? -15.950 -6.777 -46.002 1.00 44.49 271 LYS A N 1
ATOM 4120 C CA . LYS A 1 291 ? -15.744 -8.217 -45.905 1.00 50.81 271 LYS A CA 1
ATOM 4121 C C . LYS A 1 291 ? -16.976 -8.920 -45.324 1.00 49.41 271 LYS A C 1
ATOM 4122 O O . LYS A 1 291 ? -17.258 -10.076 -45.657 1.00 48.57 271 LYS A O 1
ATOM 4130 N N . VAL A 1 292 ? -17.709 -8.217 -44.469 1.00 42.03 272 VAL A N 1
ATOM 4131 C CA . VAL A 1 292 ? -18.865 -8.799 -43.792 1.00 42.46 272 VAL A CA 1
ATOM 4132 C C . VAL A 1 292 ? -20.160 -8.573 -44.550 1.00 44.66 272 VAL A C 1
ATOM 4133 O O . VAL A 1 292 ? -20.913 -9.524 -44.794 1.00 49.05 272 VAL A O 1
ATOM 4146 N N . LEU A 1 293 ? -20.443 -7.319 -44.886 1.00 38.90 273 LEU A N 1
ATOM 4147 C CA . LEU A 1 293 ? -21.716 -6.962 -45.485 1.00 43.37 273 LEU A CA 1
ATOM 4148 C C . LEU A 1 293 ? -21.594 -6.808 -47.005 1.00 46.05 273 LEU A C 1
ATOM 4149 O O . LEU A 1 293 ? -22.573 -6.517 -47.679 1.00 46.09 273 LEU A O 1
ATOM 4165 N N . GLY A 1 294 ? -20.387 -6.987 -47.529 1.00 46.05 274 GLY A N 1
ATOM 4166 C CA . GLY A 1 294 ? -20.177 -6.981 -48.961 1.00 49.82 274 GLY A CA 1
ATOM 4167 C C . GLY A 1 294 ? -19.971 -5.591 -49.507 1.00 54.18 274 GLY A C 1
ATOM 4168 O O . GLY A 1 294 ? -20.472 -4.608 -48.946 1.00 48.25 274 GLY A O 1
ATOM 4172 N N . ALA A 1 295 ? -19.228 -5.520 -50.609 1.00 59.84 275 ALA A N 1
ATOM 4173 C CA . ALA A 1 295 ? -18.909 -4.255 -51.258 1.00 60.54 275 ALA A CA 1
ATOM 4174 C C . ALA A 1 295 ? -20.170 -3.414 -51.459 1.00 59.11 275 ALA A C 1
ATOM 4175 O O . ALA A 1 295 ? -21.260 -3.942 -51.686 1.00 60.88 275 ALA A O 1
ATOM 4182 N N . GLY A 1 296 ? -20.028 -2.103 -51.341 1.00 50.63 276 GLY A N 1
ATOM 4183 C CA . GLY A 1 296 ? -21.169 -1.222 -51.483 1.00 57.60 276 GLY A CA 1
ATOM 4184 C C . GLY A 1 296 ? -21.881 -0.903 -50.173 1.00 67.24 276 GLY A C 1
ATOM 4185 O O . GLY A 1 296 ? -22.672 0.046 -50.095 1.00 60.56 276 GLY A O 1
ATOM 4189 N N . ALA A 1 297 ? -21.619 -1.698 -49.139 1.00 63.45 277 ALA A N 1
ATOM 4190 C CA . ALA A 1 297 ? -22.150 -1.400 -47.814 1.00 58.29 277 ALA A CA 1
ATOM 4191 C C . ALA A 1 297 ? -21.231 -0.399 -47.110 1.00 51.72 277 ALA A C 1
ATOM 4192 O O . ALA A 1 297 ? -20.002 -0.483 -47.226 1.00 40.38 277 ALA A O 1
ATOM 4199 N N . GLY A 1 298 ? -21.833 0.546 -46.390 1.00 50.23 278 GLY A N 1
ATOM 4200 C CA . GLY A 1 298 ? -21.087 1.589 -45.705 1.00 48.21 278 GLY A CA 1
ATOM 4201 C C . GLY A 1 298 ? -21.401 1.706 -44.221 1.00 45.96 278 GLY A C 1
ATOM 4202 O O . GLY A 1 298 ? -22.058 0.849 -43.635 1.00 36.41 278 GLY A O 1
ATOM 4206 N N . VAL A 1 299 ? -20.922 2.781 -43.611 1.00 38.71 279 VAL A N 1
ATOM 4207 C CA . VAL A 1 299 ? -21.106 3.000 -42.183 1.00 41.69 279 VAL A CA 1
ATOM 4208 C C . VAL A 1 299 ? -22.582 3.032 -41.826 1.00 42.49 279 VAL A C 1
ATOM 4209 O O . VAL A 1 299 ? -23.006 2.410 -40.856 1.00 41.18 279 VAL A O 1
ATOM 4222 N N . ALA A 1 300 ? -23.368 3.759 -42.609 1.00 42.50 280 ALA A N 1
ATOM 4223 C CA . ALA A 1 300 ? -24.803 3.860 -42.345 1.00 46.07 280 ALA A CA 1
ATOM 4224 C C . ALA A 1 300 ? -25.462 2.482 -42.309 1.00 43.87 280 ALA A C 1
ATOM 4225 O O . ALA A 1 300 ? -26.316 2.221 -41.455 1.00 44.82 280 ALA A O 1
ATOM 4232 N N . GLU A 1 301 ? -25.075 1.604 -43.236 1.00 41.63 281 GLU A N 1
ATOM 4233 C CA . GLU A 1 301 ? -25.640 0.255 -43.296 1.00 45.00 281 GLU A CA 1
ATOM 4234 C C . GLU A 1 301 ? -25.173 -0.584 -42.106 1.00 45.66 281 GLU A C 1
ATOM 4235 O O . GLU A 1 301 ? -25.918 -1.419 -41.600 1.00 44.40 281 GLU A O 1
ATOM 4247 N N . ALA A 1 302 ? -23.931 -0.379 -41.676 1.00 41.31 282 ALA A N 1
ATOM 4248 C CA . ALA A 1 302 ? -23.410 -1.107 -40.527 1.00 36.61 282 ALA A CA 1
ATOM 4249 C C . ALA A 1 302 ? -24.130 -0.661 -39.254 1.00 38.73 282 ALA A C 1
ATOM 4250 O O . ALA A 1 302 ? -24.450 -1.495 -38.413 1.00 38.34 282 ALA A O 1
ATOM 4257 N N . ARG A 1 303 ? -24.385 0.642 -39.105 1.00 36.73 283 ARG A N 1
ATOM 4258 C CA . ARG A 1 303 ? -25.068 1.149 -37.913 1.00 40.03 283 ARG A CA 1
ATOM 4259 C C . ARG A 1 303 ? -26.432 0.502 -37.757 1.00 48.27 283 ARG A C 1
ATOM 4260 O O . ARG A 1 303 ? -26.826 0.156 -36.649 1.00 40.06 283 ARG A O 1
ATOM 4281 N N . GLU A 1 304 ? -27.161 0.339 -38.855 1.00 45.59 284 GLU A N 1
ATOM 4282 C CA . GLU A 1 304 ? -28.526 -0.167 -38.740 1.00 51.87 284 GLU A CA 1
ATOM 4283 C C . GLU A 1 304 ? -28.537 -1.682 -38.587 1.00 43.16 284 GLU A C 1
ATOM 4284 O O . GLU A 1 304 ? -29.371 -2.231 -37.878 1.00 47.13 284 GLU A O 1
ATOM 4292 N N . PHE A 1 305 ? -27.596 -2.363 -39.220 1.00 35.11 285 PHE A N 1
ATOM 4293 C CA . PHE A 1 305 ? -27.540 -3.816 -39.127 1.00 41.80 285 PHE A CA 1
ATOM 4294 C C . PHE A 1 305 ? -27.285 -4.197 -37.677 1.00 43.05 285 PHE A C 1
ATOM 4295 O O . PHE A 1 305 ? -27.973 -5.043 -37.096 1.00 37.79 285 PHE A O 1
ATOM 4312 N N . VAL A 1 306 ? -26.299 -3.539 -37.091 1.00 39.00 286 VAL A N 1
ATOM 4313 C CA . VAL A 1 306 ? -25.915 -3.827 -35.722 1.00 40.41 286 VAL A CA 1
ATOM 4314 C C . VAL A 1 306 ? -27.046 -3.400 -34.788 1.00 35.69 286 VAL A C 1
ATOM 4315 O O . VAL A 1 306 ? -27.427 -4.163 -33.908 1.00 38.38 286 VAL A O 1
ATOM 4328 N N . ARG A 1 307 ? -27.585 -2.198 -34.997 1.00 31.65 287 ARG A N 1
ATOM 4329 C CA . ARG A 1 307 ? -28.623 -1.646 -34.153 1.00 31.43 287 ARG A CA 1
ATOM 4330 C C . ARG A 1 307 ? -29.868 -2.513 -34.140 1.00 41.05 287 ARG A C 1
ATOM 4331 O O . ARG A 1 307 ? -30.481 -2.700 -33.086 1.00 37.04 287 ARG A O 1
ATOM 4352 N N . THR A 1 308 ? -30.265 -3.037 -35.291 1.00 37.72 288 THR A N 1
ATOM 4353 C CA . THR A 1 308 ? -31.461 -3.877 -35.290 1.00 42.37 288 THR A CA 1
ATOM 4354 C C . THR A 1 308 ? -31.215 -5.216 -34.601 1.00 37.48 288 THR A C 1
ATOM 4355 O O . THR A 1 308 ? -32.068 -5.671 -33.856 1.00 39.28 288 THR A O 1
ATOM 4366 N N . ALA A 1 309 ? -30.068 -5.848 -34.829 1.00 37.02 289 ALA A N 1
ATOM 4367 C CA . ALA A 1 309 ? -29.784 -7.116 -34.189 1.00 36.49 289 ALA A CA 1
ATOM 4368 C C . ALA A 1 309 ? -29.814 -6.967 -32.654 1.00 41.19 289 ALA A C 1
ATOM 4369 O O . ALA A 1 309 ? -30.486 -7.732 -31.961 1.00 41.80 289 ALA A O 1
ATOM 4376 N N . LEU A 1 310 ? -29.106 -5.968 -32.131 1.00 35.83 290 LEU A N 1
ATOM 4377 C CA . LEU A 1 310 ? -29.054 -5.748 -30.691 1.00 36.07 290 LEU A CA 1
ATOM 4378 C C . LEU A 1 310 ? -30.405 -5.356 -30.109 1.00 36.73 290 LEU A C 1
ATOM 4379 O O . LEU A 1 310 ? -30.792 -5.835 -29.047 1.00 36.85 290 LEU A O 1
ATOM 4395 N N . SER A 1 311 ? -31.120 -4.481 -30.805 1.00 32.89 291 SER A N 1
ATOM 4396 C CA . SER A 1 311 ? -32.361 -3.926 -30.293 1.00 36.18 291 SER A CA 1
ATOM 4397 C C . SER A 1 311 ? -33.459 -4.976 -30.330 1.00 38.88 291 SER A C 1
ATOM 4398 O O . SER A 1 311 ? -34.307 -5.029 -29.442 1.00 36.19 291 SER A O 1
ATOM 4406 N N . THR A 1 312 ? -33.423 -5.817 -31.351 1.00 38.95 292 THR A N 1
ATOM 4407 C CA . THR A 1 312 ? -34.353 -6.931 -31.440 1.00 39.66 292 THR A CA 1
ATOM 4408 C C . THR A 1 312 ? -34.189 -7.908 -30.253 1.00 42.15 292 THR A C 1
ATOM 4409 O O . THR A 1 312 ? -35.178 -8.236 -29.594 1.00 37.60 292 THR A O 1
ATOM 4420 N N . ASN A 1 313 ? -32.963 -8.349 -29.978 1.00 32.61 293 ASN A N 1
ATOM 4421 C CA . ASN A 1 313 ? -32.698 -9.268 -28.885 1.00 33.65 293 ASN A CA 1
ATOM 4422 C C . ASN A 1 313 ? -33.027 -8.627 -27.545 1.00 33.30 293 ASN A C 1
ATOM 4423 O O . ASN A 1 313 ? -33.495 -9.309 -26.642 1.00 29.54 293 ASN A O 1
ATOM 4434 N N . SER A 1 314 ? -32.776 -7.325 -27.400 1.00 33.54 294 SER A N 1
ATOM 4435 C CA . SER A 1 314 ? -33.060 -6.659 -26.130 1.00 27.42 294 SER A CA 1
ATOM 4436 C C . SER A 1 314 ? -34.568 -6.523 -25.847 1.00 30.13 294 SER A C 1
ATOM 4437 O O . SER A 1 314 ? -35.024 -6.766 -24.722 1.00 25.33 294 SER A O 1
ATOM 4445 N N . ARG A 1 315 ? -35.325 -6.112 -26.857 1.00 28.83 295 ARG A N 1
ATOM 4446 C CA . ARG A 1 315 ? -36.762 -5.961 -26.714 1.00 34.42 295 ARG A CA 1
ATOM 4447 C C . ARG A 1 315 ? -37.385 -7.327 -26.452 1.00 26.52 295 ARG A C 1
ATOM 4448 O O . ARG A 1 315 ? -38.342 -7.432 -25.685 1.00 29.15 295 ARG A O 1
ATOM 4469 N N . ALA A 1 316 ? -36.830 -8.361 -27.080 1.00 24.23 296 ALA A N 1
ATOM 4470 C CA . ALA A 1 316 ? -37.260 -9.731 -26.811 1.00 30.14 296 ALA A CA 1
ATOM 4471 C C . ALA A 1 316 ? -37.024 -10.108 -25.351 1.00 27.64 296 ALA A C 1
ATOM 4472 O O . ALA A 1 316 ? -37.918 -10.610 -24.702 1.00 23.22 296 ALA A O 1
ATOM 4479 N N . THR A 1 317 ? -35.820 -9.853 -24.832 1.00 24.05 297 THR A N 1
ATOM 4480 C CA . THR A 1 317 ? -35.524 -10.162 -23.454 1.00 20.46 297 THR A CA 1
ATOM 4481 C C . THR A 1 317 ? -36.425 -9.381 -22.484 1.00 20.17 297 THR A C 1
ATOM 4482 O O . THR A 1 317 ? -36.930 -9.951 -21.531 1.00 19.33 297 THR A O 1
ATOM 4493 N N . LEU A 1 318 ? -36.640 -8.087 -22.729 1.00 18.69 298 LEU A N 1
ATOM 4494 C CA . LEU A 1 318 ? -37.517 -7.288 -21.921 1.00 21.31 298 LEU A CA 1
ATOM 4495 C C . LEU A 1 318 ? -38.966 -7.843 -21.931 1.00 17.43 298 LEU A C 1
ATOM 4496 O O . LEU A 1 318 ? -39.619 -7.850 -20.890 1.00 19.21 298 LEU A O 1
ATOM 4512 N N . GLY A 1 319 ? -39.402 -8.327 -23.088 1.00 23.90 299 GLY A N 1
ATOM 4513 C CA . GLY A 1 319 ? -40.747 -8.908 -23.222 1.00 21.75 299 GLY A CA 1
ATOM 4514 C C . GLY A 1 319 ? -40.931 -10.151 -22.372 1.00 17.91 299 GLY A C 1
ATOM 4515 O O . GLY A 1 319 ? -41.965 -10.316 -21.698 1.00 17.85 299 GLY A O 1
ATOM 4519 N N . PHE A 1 320 ? -39.933 -11.033 -22.382 1.00 18.76 300 PHE A N 1
ATOM 4520 C CA . PHE A 1 320 ? -39.968 -12.233 -21.558 1.00 17.47 300 PHE A CA 1
ATOM 4521 C C . PHE A 1 320 ? -39.777 -11.916 -20.100 1.00 17.22 300 PHE A C 1
ATOM 4522 O O . PHE A 1 320 ? -40.351 -12.582 -19.248 1.00 18.36 300 PHE A O 1
ATOM 4539 N N . ALA A 1 321 ? -39.012 -10.869 -19.782 1.00 16.13 301 ALA A N 1
ATOM 4540 C CA . ALA A 1 321 ? -38.905 -10.412 -18.416 1.00 17.91 301 ALA A CA 1
ATOM 4541 C C . ALA A 1 321 ? -40.258 -9.895 -17.903 1.00 20.94 301 ALA A C 1
ATOM 4542 O O . ALA A 1 321 ? -40.643 -10.183 -16.771 1.00 18.70 301 ALA A O 1
ATOM 4549 N N . LYS A 1 322 ? -40.949 -9.124 -18.739 1.00 18.07 302 LYS A N 1
ATOM 4550 C CA . LYS A 1 322 ? -42.294 -8.638 -18.428 1.00 18.81 302 LYS A CA 1
ATOM 4551 C C . LYS A 1 322 ? -43.231 -9.809 -18.169 1.00 14.35 302 LYS A C 1
ATOM 4552 O O . LYS A 1 322 ? -43.916 -9.866 -17.121 1.00 20.37 302 LYS A O 1
ATOM 4571 N N . ASP A 1 323 ? -43.256 -10.761 -19.099 1.00 18.90 303 ASP A N 1
ATOM 4572 C CA . ASP A 1 323 ? -44.165 -11.903 -18.987 1.00 23.07 303 ASP A CA 1
ATOM 4573 C C . ASP A 1 323 ? -43.899 -12.667 -17.689 1.00 24.24 303 ASP A C 1
ATOM 4574 O O . ASP A 1 323 ? -44.805 -13.119 -17.014 1.00 19.48 303 ASP A O 1
ATOM 4583 N N . HIS A 1 324 ? -42.620 -12.825 -17.351 1.00 20.17 304 HIS A N 1
ATOM 4584 C CA . HIS A 1 324 ? -42.236 -13.584 -16.179 1.00 21.18 304 HIS A CA 1
ATOM 4585 C C . HIS A 1 324 ? -42.591 -12.869 -14.871 1.00 18.20 304 HIS A C 1
ATOM 4586 O O . HIS A 1 324 ? -43.123 -13.474 -13.947 1.00 22.14 304 HIS A O 1
ATOM 4601 N N . ALA A 1 325 ? -42.287 -11.575 -14.801 1.00 19.76 305 ALA A N 1
ATOM 4602 C CA . ALA A 1 325 ? -42.471 -10.789 -13.594 1.00 19.28 305 ALA A CA 1
ATOM 4603 C C . ALA A 1 325 ? -43.953 -10.565 -13.332 1.00 19.83 305 ALA A C 1
ATOM 4604 O O . ALA A 1 325 ? -44.348 -10.453 -12.176 1.00 20.28 305 ALA A O 1
ATOM 4611 N N . GLU A 1 326 ? -44.750 -10.469 -14.404 1.00 21.26 306 GLU A N 1
ATOM 4612 C CA . GLU A 1 326 ? -46.200 -10.197 -14.253 1.00 20.27 306 GLU A CA 1
ATOM 4613 C C . GLU A 1 326 ? -47.039 -11.455 -14.047 1.00 26.28 306 GLU A C 1
ATOM 4614 O O . GLU A 1 326 ? -48.191 -11.358 -13.624 1.00 21.54 306 GLU A O 1
ATOM 4626 N N . ALA A 1 327 ? -46.478 -12.636 -14.308 1.00 20.32 307 ALA A N 1
ATOM 4627 C CA . ALA A 1 327 ? -47.203 -13.883 -14.025 1.00 20.99 307 ALA A CA 1
ATOM 4628 C C . ALA A 1 327 ? -47.453 -14.021 -12.512 1.00 25.68 307 ALA A C 1
ATOM 4629 O O . ALA A 1 327 ? -46.554 -13.862 -11.695 1.00 22.71 307 ALA A O 1
ATOM 4636 N N .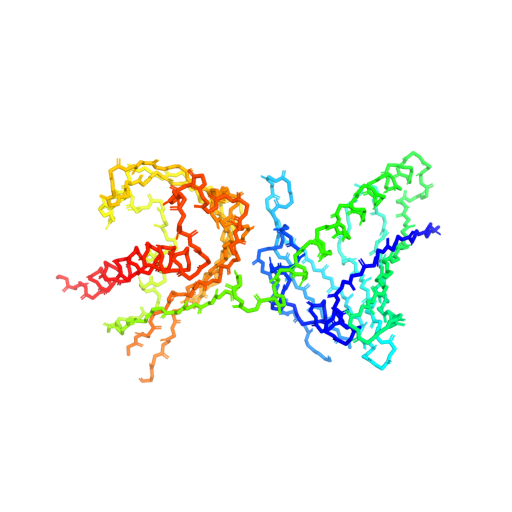 ARG A 1 328 ? -48.702 -14.286 -12.152 1.00 19.74 308 ARG A N 1
ATOM 4637 C CA . ARG A 1 328 ? -49.122 -14.461 -10.775 1.00 22.18 308 ARG A CA 1
ATOM 4638 C C . ARG A 1 328 ? -50.200 -15.522 -10.730 1.00 24.44 308 ARG A C 1
ATOM 4639 O O . ARG A 1 328 ? -51.368 -15.203 -10.584 1.00 23.03 308 ARG A O 1
ATOM 4660 N N . PRO A 1 329 ? -49.817 -16.788 -10.879 1.00 20.60 309 PRO A N 1
ATOM 4661 C CA . PRO A 1 329 ? -50.808 -17.854 -11.076 1.00 26.47 309 PRO A CA 1
ATOM 4662 C C . PRO A 1 329 ? -51.526 -18.241 -9.790 1.00 32.32 309 PRO A C 1
ATOM 4663 O O . PRO A 1 329 ? -50.998 -18.054 -8.689 1.00 38.30 309 PRO A O 1
#

Radius of gyration: 21.2 Å; Cα contacts (8 Å, |Δi|>4): 655; chains: 1; bounding box: 66×47×53 Å

B-factor: mean 34.8, std 12.47, range [13.49, 116.0]

Organism: NCBI:txid797057

CATH classification: 3.30.530.20 (+1 more: 3.30.530.20)